Protein AF-0000000077473098 (afdb_homodimer)

Secondary structure (DSSP, 8-state):
-PPTT--HHHHIIIIIIHHHHHHHHHHHHHH-HHHHHHTS-TT----GGGHHHHHHHHHHHHHHHHIIIIIHHH---HHHHHHHHHHHHHHHHHHHHHHHHHHGGGGGSGGGGSHHHHHHHHHHHHHHHHHHHHHTTTT--/-PPTT--HHHHIIIIIIHHHHHHHHHHHHHH-HHHHHHTS-TT----GGGHHHHHHHHHHHHHHHHIIIIIHHH---HHHHHHHHHHHHHHHHHHHHHHHHHHGGGGGSGGGGSHHHHHHHHHHHHHHHHHHHHHTTTT--

Organism: Curvularia clavata (NCBI:txid95742)

Nearest PDB structures (foldseek):
  8a3k-assembly1_UNK  TM=5.792E-01  e=3.067E+00  synthetic construct
  8a3k-assembly1_UNK  TM=5.795E-01  e=2.931E+00  synthetic construct

Structure (mmCIF, N/CA/C/O backbone):
data_AF-0000000077473098-model_v1
#
loop_
_entity.id
_entity.type
_entity.pdbx_description
1 polymer 'DUF7704 domain-containing protein'
#
loop_
_atom_site.group_PDB
_atom_site.id
_atom_site.type_symbol
_atom_site.label_atom_id
_atom_site.label_alt_id
_atom_site.label_comp_id
_atom_site.label_asym_id
_atom_site.label_entity_id
_atom_site.label_seq_id
_atom_site.pdbx_PDB_ins_code
_atom_site.Cartn_x
_atom_site.Cartn_y
_atom_site.Cartn_z
_atom_site.occupancy
_atom_site.B_iso_or_equiv
_atom_site.auth_seq_id
_atom_site.auth_comp_id
_atom_site.auth_asym_id
_atom_site.auth_atom_id
_atom_site.pdbx_PDB_model_num
ATOM 1 N N . MET A 1 1 ? 4.84 20.75 -2.562 1 77.56 1 MET A N 1
ATOM 2 C CA . MET A 1 1 ? 6.258 21.094 -2.572 1 77.56 1 MET A CA 1
ATOM 3 C C . MET A 1 1 ? 6.965 20.516 -1.347 1 77.56 1 MET A C 1
ATOM 5 O O . MET A 1 1 ? 6.336 20.312 -0.307 1 77.56 1 MET A O 1
ATOM 9 N N . ALA A 1 2 ? 8.328 20.188 -1.648 1 81.44 2 ALA A N 1
ATOM 10 C CA . ALA A 1 2 ? 9.141 19.75 -0.517 1 81.44 2 ALA A CA 1
ATOM 11 C C . ALA A 1 2 ? 9.375 20.891 0.469 1 81.44 2 ALA A C 1
ATOM 13 O O . ALA A 1 2 ? 9.359 22.062 0.088 1 81.44 2 ALA A O 1
ATOM 14 N N . PRO A 1 3 ? 9.586 20.484 1.708 1 82.62 3 PRO A N 1
ATOM 15 C CA . PRO A 1 3 ? 9.922 21.531 2.676 1 82.62 3 PRO A CA 1
ATOM 16 C C . PRO A 1 3 ? 11.094 22.391 2.227 1 82.62 3 PRO A C 1
ATOM 18 O O . PRO A 1 3 ? 11.914 21.953 1.419 1 82.62 3 PRO A O 1
ATOM 21 N N . PRO A 1 4 ? 11.125 23.656 2.75 1 80.94 4 PRO A N 1
ATOM 22 C CA . PRO A 1 4 ? 12.203 24.562 2.34 1 80.94 4 PRO A CA 1
ATOM 23 C C . PRO A 1 4 ? 13.594 23.984 2.621 1 80.94 4 PRO A C 1
ATOM 25 O O . PRO A 1 4 ? 13.789 23.297 3.629 1 80.94 4 PRO A O 1
ATOM 28 N N . ASN A 1 5 ? 14.531 24.109 1.732 1 82.75 5 ASN A N 1
ATOM 29 C CA . ASN A 1 5 ? 15.938 23.75 1.846 1 82.75 5 ASN A CA 1
ATOM 30 C C . ASN A 1 5 ? 16.141 22.25 1.735 1 82.75 5 ASN A C 1
ATOM 32 O O . ASN A 1 5 ? 17.125 21.719 2.262 1 82.75 5 ASN A O 1
ATOM 36 N N . THR A 1 6 ? 15.164 21.609 1.119 1 87.06 6 THR A N 1
ATOM 37 C CA . THR A 1 6 ? 15.328 20.188 0.82 1 87.06 6 THR A CA 1
ATOM 38 C C . THR A 1 6 ? 16.203 19.984 -0.414 1 87.06 6 THR A C 1
ATOM 40 O O . THR A 1 6 ? 15.906 20.516 -1.485 1 87.06 6 THR A O 1
ATOM 43 N N . PRO A 1 7 ? 17.344 19.328 -0.184 1 93.12 7 PRO A N 1
ATOM 44 C CA . PRO A 1 7 ? 18.156 19.047 -1.363 1 93.12 7 PRO A CA 1
ATOM 45 C C . PRO A 1 7 ? 17.344 18.453 -2.514 1 93.12 7 PRO A C 1
ATOM 47 O O . PRO A 1 7 ? 16.422 17.672 -2.283 1 93.12 7 PRO A O 1
ATOM 50 N N . PHE A 1 8 ? 17.734 18.734 -3.697 1 95.19 8 PHE A N 1
ATOM 51 C CA . PHE A 1 8 ? 17.016 18.422 -4.922 1 95.19 8 PHE A CA 1
ATOM 52 C C . PHE A 1 8 ? 16.828 16.906 -5.07 1 95.19 8 PHE A C 1
ATOM 54 O O . PHE A 1 8 ? 15.797 16.453 -5.559 1 95.19 8 PHE A O 1
ATOM 61 N N . ILE A 1 9 ? 17.828 16.1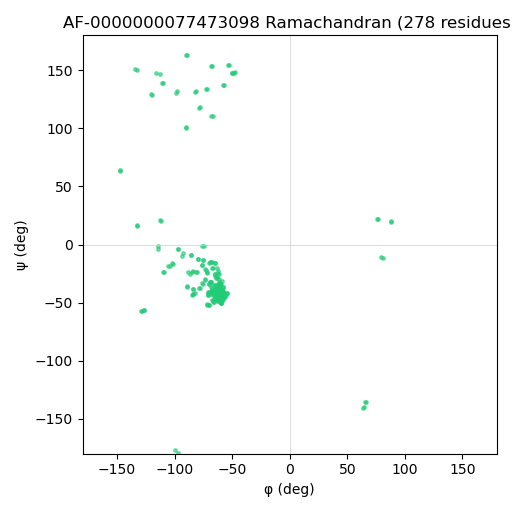25 -4.652 1 96.75 9 ILE A N 1
ATOM 62 C CA . ILE A 1 9 ? 17.797 14.68 -4.855 1 96.75 9 ILE A CA 1
ATOM 63 C C . ILE A 1 9 ? 16.594 14.078 -4.145 1 96.75 9 ILE A C 1
ATOM 65 O O . ILE A 1 9 ? 15.969 13.133 -4.648 1 96.75 9 ILE A O 1
ATOM 69 N N . TYR A 1 10 ? 16.188 14.609 -3.031 1 96.75 10 TYR A N 1
ATOM 70 C CA . TYR A 1 10 ? 15.047 14.086 -2.285 1 96.75 10 TYR A CA 1
ATOM 71 C C . TYR A 1 10 ? 13.734 14.383 -3.008 1 96.75 10 TYR A C 1
ATOM 73 O O . TYR A 1 10 ? 12.875 13.508 -3.143 1 96.75 10 TYR A O 1
ATOM 81 N N . SER A 1 11 ? 13.617 15.641 -3.518 1 95.81 11 SER A N 1
ATOM 82 C CA . SER A 1 11 ? 12.414 16 -4.258 1 95.81 11 SER A CA 1
ATOM 83 C C . SER A 1 11 ? 12.32 15.234 -5.574 1 95.81 11 SER A C 1
ATOM 85 O O . SER A 1 11 ? 11.25 14.766 -5.949 1 95.81 11 SER A O 1
ATOM 87 N N . LEU A 1 12 ? 13.43 15.117 -6.227 1 97.62 12 LEU A N 1
ATOM 88 C CA . LEU A 1 12 ? 13.438 14.383 -7.488 1 97.62 12 LEU A CA 1
ATOM 89 C C . LEU A 1 12 ? 12.961 12.945 -7.289 1 97.62 12 LEU A C 1
ATOM 91 O O . LEU A 1 12 ? 12.102 12.469 -8.023 1 97.62 12 LEU A O 1
ATOM 95 N N . TRP A 1 13 ? 13.508 12.305 -6.266 1 98.06 13 TRP A N 1
ATOM 96 C CA . TRP A 1 13 ? 13.164 10.906 -6.027 1 98.06 13 TRP A CA 1
ATOM 97 C C . TRP A 1 13 ? 11.727 10.766 -5.547 1 98.06 13 TRP A C 1
ATOM 99 O O . TRP A 1 13 ? 10.93 10.039 -6.145 1 98.06 13 TRP A O 1
ATOM 109 N N . HIS A 1 14 ? 11.383 11.508 -4.531 1 97.69 14 HIS A N 1
ATOM 110 C CA . HIS A 1 14 ? 10.125 11.281 -3.826 1 97.69 14 HIS A CA 1
ATOM 111 C C . HIS A 1 14 ? 8.945 11.805 -4.633 1 97.69 14 HIS A C 1
ATOM 113 O O . HIS A 1 14 ? 7.875 11.188 -4.645 1 97.69 14 HIS A O 1
ATOM 119 N N . LEU A 1 15 ? 9.156 12.891 -5.367 1 97.5 15 LEU A N 1
ATOM 120 C CA . LEU A 1 15 ? 7.992 13.555 -5.945 1 97.5 15 LEU A CA 1
ATOM 121 C C . LEU A 1 15 ? 7.844 13.203 -7.422 1 97.5 15 LEU A C 1
ATOM 123 O O . LEU A 1 15 ? 6.773 13.391 -8.008 1 97.5 15 LEU A O 1
ATOM 127 N N . TYR A 1 16 ? 8.898 12.664 -8.062 1 97.81 16 TYR A N 1
ATOM 128 C CA . TYR A 1 16 ? 8.82 12.477 -9.508 1 97.81 16 TYR A CA 1
ATOM 129 C C . TYR A 1 16 ? 9.188 11.047 -9.891 1 97.81 16 TYR A C 1
ATOM 131 O O . TYR A 1 16 ? 8.352 10.297 -10.391 1 97.81 16 TYR A O 1
ATOM 139 N N . LEU A 1 17 ? 10.359 10.586 -9.531 1 98.38 17 LEU A N 1
ATOM 140 C CA . LEU A 1 17 ? 10.852 9.305 -10.047 1 98.38 17 LEU A CA 1
ATOM 141 C C . LEU A 1 17 ? 10.078 8.141 -9.43 1 98.38 17 LEU A C 1
ATOM 143 O O . LEU A 1 17 ? 9.562 7.285 -10.156 1 98.38 17 LEU A O 1
ATOM 147 N N . GLU A 1 18 ? 9.992 8.141 -8.164 1 98.31 18 GLU A N 1
ATOM 148 C CA . GLU A 1 18 ? 9.391 6.973 -7.516 1 98.31 18 GLU A CA 1
ATOM 149 C C . GLU A 1 18 ? 7.902 6.871 -7.836 1 98.31 18 GLU A C 1
ATOM 151 O O . GLU A 1 18 ? 7.395 5.777 -8.094 1 98.31 18 GLU A O 1
ATOM 156 N N . PRO A 1 19 ? 7.141 7.988 -7.863 1 98.25 19 PRO A N 1
ATOM 157 C CA . PRO A 1 19 ? 5.746 7.844 -8.297 1 98.25 19 PRO A CA 1
ATOM 158 C C . PRO A 1 19 ? 5.625 7.301 -9.719 1 98.25 19 PRO A C 1
ATOM 160 O O . PRO A 1 19 ? 4.695 6.547 -10.016 1 98.25 19 PRO A O 1
ATOM 163 N N . PHE A 1 20 ? 6.508 7.648 -10.539 1 98.31 20 PHE A N 1
ATOM 164 C CA . PHE A 1 20 ? 6.508 7.125 -11.898 1 98.31 20 PHE A CA 1
ATOM 165 C C . PHE A 1 20 ? 6.754 5.621 -11.898 1 98.31 20 PHE A C 1
ATOM 167 O O . PHE A 1 20 ? 6.047 4.871 -12.578 1 98.31 20 PHE A O 1
ATOM 174 N N . PHE A 1 21 ? 7.746 5.133 -11.133 1 98.12 21 PHE A N 1
ATOM 175 C CA . PHE A 1 21 ? 8.047 3.707 -11.039 1 98.12 21 PHE A CA 1
ATOM 176 C C . PHE A 1 21 ? 6.879 2.945 -10.422 1 98.12 21 PHE A C 1
ATOM 178 O O . PHE A 1 21 ? 6.559 1.837 -10.859 1 98.12 21 PHE A O 1
ATOM 185 N N . ALA A 1 22 ? 6.254 3.535 -9.422 1 98.44 22 ALA A N 1
ATOM 186 C CA . ALA A 1 22 ? 5.113 2.891 -8.773 1 98.44 22 ALA A CA 1
ATOM 187 C C . ALA A 1 22 ? 3.951 2.719 -9.742 1 98.44 22 ALA A C 1
ATOM 189 O O . ALA A 1 22 ? 3.309 1.667 -9.773 1 98.44 22 ALA A O 1
ATOM 190 N N . LEU A 1 23 ? 3.682 3.727 -10.602 1 98.69 23 LEU A N 1
ATOM 191 C CA . LEU A 1 23 ? 2.604 3.652 -11.578 1 98.69 23 LEU A CA 1
ATOM 192 C C . LEU A 1 23 ? 2.9 2.594 -12.633 1 98.69 23 LEU A C 1
ATOM 194 O O . LEU A 1 23 ? 1.999 1.869 -13.062 1 98.69 23 LEU A O 1
ATOM 198 N N . ASN A 1 24 ? 4.109 2.541 -13.016 1 98.25 24 ASN A N 1
ATOM 199 C CA . ASN A 1 24 ? 4.5 1.5 -13.961 1 98.25 24 ASN A CA 1
ATOM 200 C C . ASN A 1 24 ? 4.316 0.106 -13.367 1 98.25 24 ASN A C 1
ATOM 202 O O . ASN A 1 24 ? 3.842 -0.806 -14.047 1 98.25 24 ASN A O 1
ATOM 206 N N . GLY A 1 25 ? 4.773 -0.05 -12.125 1 98.31 25 GLY A N 1
ATOM 207 C CA . GLY A 1 25 ? 4.547 -1.316 -11.445 1 98.31 25 GLY A CA 1
ATOM 208 C C . GLY A 1 25 ? 3.076 -1.686 -11.352 1 98.31 25 GLY A C 1
ATOM 209 O O . GLY A 1 25 ? 2.705 -2.836 -11.594 1 98.31 25 GLY A O 1
ATOM 210 N N . ALA A 1 26 ? 2.234 -0.683 -11.055 1 98.81 26 ALA A N 1
ATOM 211 C CA . ALA A 1 26 ? 0.794 -0.92 -10.977 1 98.81 26 ALA A CA 1
ATOM 212 C C . ALA A 1 26 ? 0.245 -1.385 -12.32 1 98.81 26 ALA A C 1
ATOM 214 O O . ALA A 1 26 ? -0.54 -2.334 -12.383 1 98.81 26 ALA A O 1
ATOM 215 N N . TYR A 1 27 ? 0.641 -0.762 -13.328 1 98.69 27 TYR A N 1
ATOM 216 C CA . TYR A 1 27 ? 0.205 -1.122 -14.672 1 98.69 27 TYR A CA 1
ATOM 217 C C . TYR A 1 27 ? 0.601 -2.555 -15.008 1 98.69 27 TYR A C 1
ATOM 219 O O . TYR A 1 27 ? -0.224 -3.338 -15.484 1 98.69 27 TYR A O 1
ATOM 227 N N . LYS A 1 28 ? 1.844 -2.949 -14.812 1 98.56 28 LYS A N 1
ATOM 228 C CA . LYS A 1 28 ? 2.328 -4.285 -15.141 1 98.56 28 LYS A CA 1
ATOM 229 C C . LYS A 1 28 ? 1.625 -5.348 -14.305 1 98.56 28 LYS A C 1
ATOM 231 O O . LYS A 1 28 ? 1.238 -6.398 -14.82 1 98.56 28 LYS A O 1
ATOM 236 N N . LEU A 1 29 ? 1.479 -5.047 -13.016 1 98.75 29 LEU A N 1
ATOM 237 C CA . LEU A 1 29 ? 0.805 -5.992 -12.133 1 98.75 29 LEU A CA 1
ATOM 238 C C . LEU A 1 29 ? -0.607 -6.285 -12.633 1 98.75 29 LEU A C 1
ATOM 240 O O . LEU A 1 29 ? -1.048 -7.438 -12.617 1 98.75 29 LEU A O 1
ATOM 244 N N . HIS A 1 30 ? -1.28 -5.258 -13.086 1 98.62 30 HIS A N 1
ATOM 245 C CA . HIS A 1 30 ? -2.672 -5.41 -13.5 1 98.62 30 HIS A CA 1
ATOM 246 C C . HIS A 1 30 ? -2.77 -5.953 -14.922 1 98.62 30 HIS A C 1
ATOM 248 O O . HIS A 1 30 ? -3.535 -6.883 -15.18 1 98.62 30 HIS A O 1
ATOM 254 N N . SER A 1 31 ? -1.959 -5.508 -15.906 1 98.56 31 SER A N 1
ATOM 255 C CA . SER A 1 31 ? -2.229 -5.734 -17.312 1 98.56 31 SER A CA 1
ATOM 256 C C . SER A 1 31 ? -1.235 -6.723 -17.922 1 98.56 31 SER A C 1
ATOM 258 O O . SER A 1 31 ? -1.513 -7.348 -18.938 1 98.56 31 SER A O 1
ATOM 260 N N . ASP A 1 32 ? -0.081 -6.828 -17.312 1 98.5 32 ASP A N 1
ATOM 261 C CA . ASP A 1 32 ? 0.977 -7.684 -17.844 1 98.5 32 ASP A CA 1
ATOM 262 C C . ASP A 1 32 ? 1.813 -8.289 -16.719 1 98.5 32 ASP A C 1
ATOM 264 O O . ASP A 1 32 ? 3.027 -8.086 -16.656 1 98.5 32 ASP A O 1
ATOM 268 N N . PRO A 1 33 ? 1.169 -9.125 -15.891 1 98.38 33 PRO A N 1
ATOM 269 C CA . PRO A 1 33 ? 1.895 -9.648 -14.727 1 98.38 33 PRO A CA 1
ATOM 270 C C . PRO A 1 33 ? 3.068 -10.547 -15.117 1 98.38 33 PRO A C 1
ATOM 272 O O . PRO A 1 33 ? 4.035 -10.664 -14.367 1 98.38 33 PRO A O 1
ATOM 275 N N . LYS A 1 34 ? 3.062 -11.188 -16.297 1 98.06 34 LYS A N 1
ATOM 276 C CA . LYS A 1 34 ? 4.215 -11.961 -16.75 1 98.06 34 LYS A CA 1
ATOM 277 C C . LYS A 1 34 ? 5.449 -11.078 -16.891 1 98.06 34 LYS A C 1
ATOM 279 O O . LYS A 1 34 ? 6.551 -11.469 -16.516 1 98.06 34 LYS A O 1
ATOM 284 N N . ASP A 1 35 ? 5.207 -9.961 -17.438 1 98.06 35 ASP A N 1
ATOM 285 C CA . ASP A 1 35 ? 6.324 -9.023 -17.531 1 98.06 35 ASP A CA 1
ATOM 286 C C . ASP A 1 35 ? 6.785 -8.57 -16.156 1 98.06 35 ASP A C 1
ATOM 288 O O . ASP A 1 35 ? 7.984 -8.453 -15.898 1 98.06 35 ASP A O 1
ATOM 292 N N . TYR A 1 36 ? 5.914 -8.297 -15.227 1 98.25 36 TYR A N 1
ATOM 293 C CA . TYR A 1 36 ? 6.293 -7.934 -13.867 1 98.25 36 TYR A CA 1
ATOM 294 C C . TYR A 1 36 ? 7.176 -9.008 -13.234 1 98.25 36 TYR A C 1
ATOM 296 O O . TYR A 1 36 ? 8.227 -8.695 -12.672 1 98.25 36 TYR A O 1
ATOM 304 N N . PHE A 1 37 ? 6.773 -10.234 -13.469 1 97.88 37 PHE A N 1
ATOM 305 C CA . PHE A 1 37 ? 7.5 -11.344 -12.859 1 97.88 37 PHE A CA 1
ATOM 306 C C . PHE A 1 37 ? 8.844 -11.555 -13.539 1 97.88 37 PHE A C 1
ATOM 308 O O . PHE A 1 37 ? 9.758 -12.156 -12.961 1 97.88 37 PHE A O 1
ATOM 315 N N . SER A 1 38 ? 8.977 -11.062 -14.766 1 97 38 SER A N 1
ATOM 316 C CA . SER A 1 38 ? 10.266 -11.188 -15.438 1 97 38 SER A CA 1
ATOM 317 C C . SER A 1 38 ? 11.328 -10.328 -14.758 1 97 38 SER A C 1
ATOM 319 O O . SER A 1 38 ? 12.523 -10.531 -14.969 1 97 38 SER A O 1
ATOM 321 N N . PHE A 1 39 ? 10.906 -9.383 -13.898 1 95.69 39 PHE A N 1
ATOM 322 C CA . PHE A 1 39 ? 11.828 -8.547 -13.133 1 95.69 39 PHE A CA 1
ATOM 323 C C . PHE A 1 39 ? 12.031 -9.117 -11.734 1 95.69 39 PHE A C 1
ATOM 325 O O . PHE A 1 39 ? 12.836 -8.594 -10.953 1 95.69 39 PHE A O 1
ATOM 332 N N . MET A 1 40 ? 11.344 -10.164 -11.398 1 94.56 40 MET A N 1
ATOM 333 C CA . MET A 1 40 ? 11.508 -10.844 -10.125 1 94.56 40 MET A CA 1
ATOM 334 C C . MET A 1 40 ? 12.578 -11.93 -10.219 1 94.56 40 MET A C 1
ATOM 336 O O . MET A 1 40 ? 13.008 -12.281 -11.32 1 94.56 40 MET A O 1
ATOM 340 N N . PRO A 1 41 ? 13.023 -12.336 -9.062 1 92.75 41 PRO A N 1
ATOM 341 C CA . PRO A 1 41 ? 13.93 -13.477 -9.125 1 92.75 41 PRO A CA 1
ATOM 342 C C . PRO A 1 41 ? 13.375 -14.625 -9.969 1 92.75 41 PRO A C 1
ATOM 344 O O . PRO A 1 41 ? 12.172 -14.875 -9.961 1 92.75 41 PRO A O 1
ATOM 347 N N . SER A 1 42 ? 14.266 -15.328 -10.602 1 89.69 42 SER A N 1
ATOM 348 C CA . SER A 1 42 ? 13.891 -16.344 -11.578 1 89.69 42 SER A CA 1
ATOM 349 C C . SER A 1 42 ? 13.125 -17.484 -10.914 1 89.69 42 SER A C 1
ATOM 351 O O . SER A 1 42 ? 12.461 -18.266 -11.594 1 89.69 42 SER A O 1
ATOM 353 N N . THR A 1 43 ? 13.203 -17.562 -9.625 1 92.12 43 THR A N 1
ATOM 354 C CA . THR A 1 43 ? 12.492 -18.609 -8.906 1 92.12 43 THR A CA 1
ATOM 355 C C . THR A 1 43 ? 11.016 -18.25 -8.734 1 92.12 43 THR A C 1
ATOM 357 O O . THR A 1 43 ? 10.211 -19.094 -8.336 1 92.12 43 THR A O 1
ATOM 360 N N . ALA A 1 44 ? 10.656 -17.062 -8.984 1 96.25 44 ALA A N 1
ATOM 361 C CA . ALA A 1 44 ? 9.266 -16.609 -8.906 1 96.25 44 ALA A CA 1
ATOM 362 C C . ALA A 1 44 ? 8.617 -16.594 -10.281 1 96.25 44 ALA A C 1
ATOM 364 O O . ALA A 1 44 ? 9.188 -16.062 -11.242 1 96.25 44 ALA A O 1
ATOM 365 N N . THR A 1 45 ? 7.414 -17.172 -10.352 1 97.38 45 THR A N 1
ATOM 366 C CA . THR A 1 45 ? 6.676 -17.156 -11.609 1 97.38 45 THR A CA 1
ATOM 367 C C . THR A 1 45 ? 5.219 -16.766 -11.383 1 97.38 45 THR A C 1
ATOM 369 O O . THR A 1 45 ? 4.664 -17.016 -10.312 1 97.38 45 THR A O 1
ATOM 372 N N . TYR A 1 46 ? 4.695 -16.172 -12.406 1 98.31 46 TYR A N 1
ATOM 373 C CA . TYR A 1 46 ? 3.303 -15.742 -12.359 1 98.31 46 TYR A CA 1
ATOM 374 C C . TYR A 1 46 ? 2.363 -16.938 -12.453 1 98.31 46 TYR A C 1
ATOM 376 O O . TYR A 1 46 ? 2.582 -17.844 -13.258 1 98.31 46 TYR A O 1
ATOM 384 N N . SER A 1 47 ? 1.399 -16.953 -11.625 1 98.25 47 SER A N 1
ATOM 385 C CA . SER A 1 47 ? 0.284 -17.891 -11.711 1 98.25 47 SER A CA 1
ATOM 386 C C . SER A 1 47 ? -1.045 -17.156 -11.859 1 98.25 47 SER A C 1
ATOM 388 O O . SER A 1 47 ? -1.388 -16.312 -11.039 1 98.25 47 SER A O 1
ATOM 390 N N . ALA A 1 48 ? -1.853 -17.516 -12.828 1 97.06 48 ALA A N 1
ATOM 391 C CA . ALA A 1 48 ? -3.137 -16.875 -13.094 1 97.06 48 ALA A CA 1
ATOM 392 C C . ALA A 1 48 ? -4.105 -17.094 -11.938 1 97.06 48 ALA A C 1
ATOM 394 O O . ALA A 1 48 ? -4.957 -16.234 -11.664 1 97.06 48 ALA A O 1
ATOM 395 N N . SER A 1 49 ? -3.939 -18.141 -11.242 1 96.81 49 SER A N 1
ATOM 396 C CA . SER A 1 49 ? -4.848 -18.469 -10.148 1 96.81 49 SER A CA 1
ATOM 397 C C . SER A 1 49 ? -4.68 -17.5 -8.977 1 96.81 49 SER A C 1
ATOM 399 O O . SER A 1 49 ? -5.535 -17.422 -8.094 1 96.81 49 SER A O 1
ATOM 401 N N . SER A 1 50 ? -3.557 -16.75 -8.984 1 97.38 50 SER A N 1
ATOM 402 C CA . SER A 1 50 ? -3.303 -15.789 -7.918 1 97.38 50 SER A CA 1
ATOM 403 C C . SER A 1 50 ? -3.367 -14.352 -8.438 1 97.38 50 SER A C 1
ATOM 405 O O . SER A 1 50 ? -2.844 -13.438 -7.805 1 97.38 50 SER A O 1
ATOM 407 N N . HIS A 1 51 ? -3.998 -14.109 -9.531 1 98 51 HIS A N 1
ATOM 408 C CA . HIS A 1 51 ? -3.973 -12.805 -10.18 1 98 51 HIS A CA 1
ATOM 409 C C . HIS A 1 51 ? -4.598 -11.734 -9.289 1 98 51 HIS A C 1
ATOM 411 O O . HIS A 1 51 ? -4.227 -10.555 -9.367 1 98 51 HIS A O 1
ATOM 417 N N . ILE A 1 52 ? -5.492 -12.102 -8.477 1 98.06 52 ILE A N 1
ATOM 418 C CA . ILE A 1 52 ? -6.18 -11.125 -7.641 1 98.06 52 ILE A CA 1
ATOM 419 C C . ILE A 1 52 ? -5.172 -10.422 -6.73 1 98.06 52 ILE A C 1
ATOM 421 O O . ILE A 1 52 ? -5.309 -9.234 -6.438 1 98.06 52 ILE A O 1
ATOM 425 N N . ILE A 1 53 ? -4.102 -11.094 -6.281 1 98.62 53 ILE A N 1
ATOM 426 C CA . ILE A 1 53 ? -3.092 -10.477 -5.43 1 98.62 53 ILE A CA 1
ATOM 427 C C . ILE A 1 53 ? -2.301 -9.445 -6.23 1 98.62 53 ILE A C 1
ATOM 429 O O . ILE A 1 53 ? -1.895 -8.406 -5.695 1 98.62 53 ILE A O 1
ATOM 433 N N . CYS A 1 54 ? -2.154 -9.727 -7.508 1 98.81 54 CYS A N 1
ATOM 434 C CA . CYS A 1 54 ? -1.515 -8.734 -8.367 1 98.81 54 CYS A CA 1
ATOM 435 C C . CYS A 1 54 ? -2.346 -7.461 -8.438 1 98.81 54 CYS A C 1
ATOM 437 O O . CYS A 1 54 ? -1.808 -6.355 -8.352 1 98.81 54 CYS A O 1
ATOM 439 N N . ASP A 1 55 ? -3.596 -7.625 -8.547 1 98.75 55 ASP A N 1
ATOM 440 C CA . ASP A 1 55 ? -4.477 -6.461 -8.617 1 98.75 55 ASP A CA 1
ATOM 441 C C . ASP A 1 55 ? -4.484 -5.703 -7.289 1 98.75 55 ASP A C 1
ATOM 443 O O . ASP A 1 55 ? -4.531 -4.473 -7.27 1 98.75 55 ASP A O 1
ATOM 447 N N . GLN A 1 56 ? -4.48 -6.426 -6.223 1 98.75 56 GLN A N 1
ATOM 448 C CA . GLN A 1 56 ? -4.453 -5.789 -4.91 1 98.75 56 GLN A CA 1
ATOM 449 C C . GLN A 1 56 ? -3.148 -5.027 -4.695 1 98.75 56 GLN A C 1
ATOM 451 O O . GLN A 1 56 ? -3.15 -3.916 -4.164 1 98.75 56 GLN A O 1
ATOM 456 N N . LEU A 1 57 ? -2.076 -5.629 -5.125 1 98.88 57 LEU A N 1
ATOM 457 C CA . LEU A 1 57 ? -0.792 -4.941 -5.023 1 98.88 57 LEU A CA 1
ATOM 458 C C . LEU A 1 57 ? -0.746 -3.734 -5.957 1 98.88 57 LEU A C 1
ATOM 460 O O . LEU A 1 57 ? -0.206 -2.686 -5.602 1 98.88 57 LEU A O 1
ATOM 464 N N . ALA A 1 58 ? -1.293 -3.885 -7.18 1 98.88 58 ALA A N 1
ATOM 465 C CA . ALA A 1 58 ? -1.396 -2.748 -8.094 1 98.88 58 ALA A CA 1
ATOM 466 C C . ALA A 1 58 ? -2.119 -1.578 -7.43 1 98.88 58 ALA A C 1
ATOM 468 O O . ALA A 1 58 ? -1.71 -0.424 -7.574 1 98.88 58 ALA A O 1
ATOM 469 N N . SER A 1 59 ? -3.145 -1.846 -6.723 1 98.88 59 SER A N 1
ATOM 470 C CA . SER A 1 59 ? -3.896 -0.819 -6.004 1 98.88 59 SER A CA 1
ATOM 471 C C . SER A 1 59 ? -3.031 -0.137 -4.949 1 98.88 59 SER A C 1
ATOM 473 O O . SER A 1 59 ? -3.084 1.085 -4.793 1 98.88 59 SER A O 1
ATOM 475 N N . ALA A 1 60 ? -2.273 -0.901 -4.246 1 98.81 60 ALA A N 1
ATOM 476 C CA . ALA A 1 60 ? -1.356 -0.343 -3.256 1 98.81 60 ALA A CA 1
ATOM 477 C C . ALA A 1 60 ? -0.322 0.565 -3.916 1 98.81 60 ALA A C 1
ATOM 479 O O . ALA A 1 60 ? 0.031 1.612 -3.369 1 98.81 60 ALA A O 1
ATOM 480 N N . TYR A 1 61 ? 0.132 0.181 -5.105 1 98.88 61 TYR A N 1
ATOM 481 C CA . TYR A 1 61 ? 1.114 0.992 -5.812 1 98.88 61 TYR A CA 1
ATOM 482 C C . TYR A 1 61 ? 0.504 2.312 -6.27 1 98.88 61 TYR A C 1
ATOM 484 O O . TYR A 1 61 ? 1.189 3.336 -6.312 1 98.88 61 TYR A O 1
ATOM 492 N N . LEU A 1 62 ? -0.721 2.299 -6.582 1 98.69 62 LEU A N 1
ATOM 493 C CA . LEU A 1 62 ? -1.401 3.551 -6.891 1 98.69 62 LEU A CA 1
ATOM 494 C C . LEU A 1 62 ? -1.442 4.465 -5.668 1 98.69 62 LEU A C 1
ATOM 496 O O . LEU A 1 62 ? -1.24 5.676 -5.789 1 98.69 62 LEU A O 1
ATOM 500 N N . PHE A 1 63 ? -1.689 3.859 -4.508 1 98.75 63 PHE A N 1
ATOM 501 C CA . PHE A 1 63 ? -1.661 4.629 -3.268 1 98.75 63 PHE A CA 1
ATOM 502 C 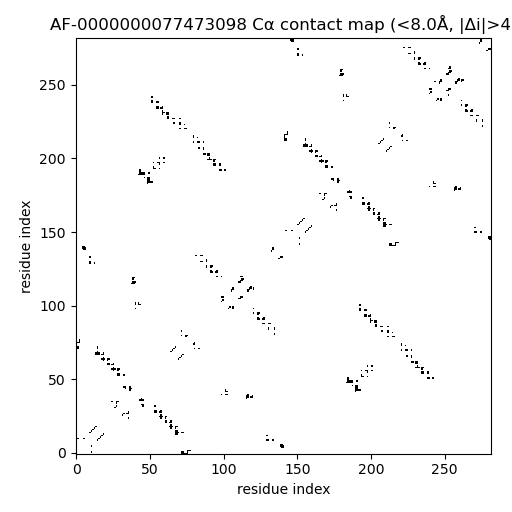C . PHE A 1 63 ? -0.269 5.195 -3.014 1 98.75 63 PHE A C 1
ATOM 504 O O . PHE A 1 63 ? -0.13 6.336 -2.572 1 98.75 63 PHE A O 1
ATOM 511 N N . PHE A 1 64 ? 0.778 4.43 -3.322 1 98.75 64 PHE A N 1
ATOM 512 C CA . PHE A 1 64 ? 2.146 4.914 -3.186 1 98.75 64 PHE A CA 1
ATOM 513 C C . PHE A 1 64 ? 2.387 6.121 -4.09 1 98.75 64 PHE A C 1
ATOM 515 O O . PHE A 1 64 ? 2.943 7.129 -3.65 1 98.75 64 PHE A O 1
ATOM 522 N N . ALA A 1 65 ? 1.982 5.949 -5.309 1 98.75 65 ALA A N 1
ATOM 523 C CA . ALA A 1 65 ? 2.16 7.035 -6.266 1 98.75 65 ALA A CA 1
ATOM 524 C C . ALA A 1 65 ? 1.423 8.289 -5.816 1 98.75 65 ALA A C 1
ATOM 526 O O . ALA A 1 65 ? 1.949 9.406 -5.926 1 98.75 65 ALA A O 1
ATOM 527 N N . PHE A 1 66 ? 0.258 8.148 -5.324 1 98.81 66 PHE A N 1
ATOM 528 C CA . PHE A 1 66 ? -0.526 9.266 -4.828 1 98.81 66 PHE A CA 1
ATOM 529 C C . PHE A 1 66 ? 0.166 9.93 -3.643 1 98.81 66 PHE A C 1
ATOM 531 O O . PHE A 1 66 ? 0.26 11.156 -3.578 1 98.81 66 PHE A O 1
ATOM 538 N N . THR A 1 67 ? 0.627 9.086 -2.691 1 98.62 67 THR A N 1
ATOM 539 C CA . THR A 1 67 ? 1.291 9.578 -1.489 1 98.62 67 THR A CA 1
ATOM 540 C C . THR A 1 67 ? 2.51 10.422 -1.852 1 98.62 67 THR A C 1
ATOM 542 O O . THR A 1 67 ? 2.691 11.523 -1.322 1 98.62 67 THR A O 1
ATOM 545 N N . GLU A 1 68 ? 3.197 9.93 -2.812 1 98.38 68 GLU A N 1
ATOM 546 C CA . GLU A 1 68 ? 4.438 10.602 -3.18 1 98.38 68 GLU A CA 1
ATOM 547 C C . GLU A 1 68 ? 4.176 11.75 -4.152 1 98.38 68 GLU A C 1
ATOM 549 O O . GLU A 1 68 ? 4.66 12.867 -3.947 1 98.38 68 GLU A O 1
ATOM 554 N N . GLY A 1 69 ? 3.373 11.547 -5.086 1 97.69 69 GLY A N 1
ATOM 555 C CA . GLY A 1 69 ? 3.145 12.523 -6.141 1 97.69 69 GLY A CA 1
ATOM 556 C C . GLY A 1 69 ? 2.195 13.633 -5.73 1 97.69 69 GLY A C 1
ATOM 557 O O . GLY A 1 69 ? 2.229 14.727 -6.301 1 97.69 69 GLY A O 1
ATOM 558 N N . VAL A 1 70 ? 1.348 13.367 -4.742 1 98.19 70 VAL A N 1
ATOM 559 C CA . VAL A 1 70 ? 0.313 14.344 -4.414 1 98.19 70 VAL A CA 1
ATOM 560 C C . VAL A 1 70 ? 0.378 14.688 -2.928 1 98.19 70 VAL A C 1
ATOM 562 O O . VAL A 1 70 ? 0.616 15.836 -2.559 1 98.19 70 VAL A O 1
ATOM 565 N N . LEU A 1 71 ? 0.295 13.766 -2.039 1 98.12 71 LEU A N 1
ATOM 566 C CA . LEU A 1 71 ? 0.198 14.023 -0.606 1 98.12 71 LEU A CA 1
ATOM 567 C C . LEU A 1 71 ? 1.418 14.797 -0.11 1 98.12 71 LEU A C 1
ATOM 569 O O . LEU A 1 71 ? 1.282 15.781 0.622 1 98.12 71 LEU A O 1
ATOM 573 N N . LEU A 1 72 ? 2.576 14.414 -0.563 1 97.38 72 LEU A N 1
ATOM 574 C CA . LEU A 1 72 ? 3.795 15.086 -0.12 1 97.38 72 LEU A CA 1
ATOM 575 C C . LEU A 1 72 ? 3.836 16.516 -0.617 1 97.38 72 LEU A C 1
ATOM 577 O O . LEU A 1 72 ? 4.523 17.359 -0.035 1 97.38 72 LEU A O 1
ATOM 581 N N . ARG A 1 73 ? 3.076 16.844 -1.647 1 95.31 73 ARG A N 1
ATOM 582 C CA . ARG A 1 73 ? 3.045 18.203 -2.17 1 95.31 73 ARG A CA 1
ATOM 583 C C . ARG A 1 73 ? 2.064 19.062 -1.386 1 95.31 73 ARG A C 1
ATOM 585 O O . ARG A 1 73 ? 2.166 20.297 -1.398 1 95.31 73 ARG A O 1
ATOM 592 N N . VAL A 1 74 ? 1.137 18.375 -0.775 1 93.56 74 VAL A N 1
ATOM 593 C CA . VAL A 1 74 ? 0.103 19.125 -0.069 1 93.56 74 VAL A CA 1
ATOM 594 C C . VAL A 1 74 ? 0.555 19.406 1.363 1 93.56 74 VAL A C 1
ATOM 596 O O . VAL A 1 74 ? 0.055 20.328 2.01 1 93.56 74 VAL A O 1
ATOM 599 N N . VAL A 1 75 ? 1.446 18.609 1.845 1 91.88 75 VAL A N 1
ATOM 600 C CA . VAL A 1 75 ? 1.978 18.734 3.197 1 91.88 75 VAL A CA 1
ATOM 601 C C . VAL A 1 75 ? 3.084 19.781 3.223 1 91.88 75 VAL A C 1
ATOM 603 O O . VAL A 1 75 ? 4 19.75 2.398 1 91.88 75 VAL A O 1
ATOM 606 N N . ASN A 1 76 ? 3.045 20.734 4.191 1 85.19 76 ASN A N 1
ATOM 607 C CA . ASN A 1 76 ? 3.971 21.859 4.188 1 85.19 76 ASN A CA 1
ATOM 608 C C . ASN A 1 76 ? 4.91 21.812 5.387 1 85.19 76 ASN A C 1
ATOM 610 O O . ASN A 1 76 ? 5.762 22.688 5.543 1 85.19 76 ASN A O 1
ATOM 614 N N . ASP A 1 77 ? 4.742 20.844 6.301 1 89.69 77 ASP A N 1
ATOM 615 C CA . ASP A 1 77 ? 5.609 20.812 7.477 1 89.69 77 ASP A CA 1
ATOM 616 C C . ASP A 1 77 ? 6.527 19.594 7.457 1 89.69 77 ASP A C 1
ATOM 618 O O . ASP A 1 77 ? 6.109 18.5 7.066 1 89.69 77 ASP A O 1
ATOM 622 N N . LYS A 1 78 ? 7.742 19.797 8.016 1 91.38 78 LYS A N 1
ATOM 623 C CA . LYS A 1 78 ? 8.797 18.781 7.98 1 91.38 78 LYS A CA 1
ATOM 624 C C . LYS A 1 78 ? 8.438 17.578 8.836 1 91.38 78 LYS A C 1
ATOM 626 O O . LYS A 1 78 ? 8.789 16.438 8.508 1 91.38 78 LYS A O 1
ATOM 631 N N . ARG A 1 79 ? 7.812 17.812 9.906 1 93.44 79 ARG A N 1
ATOM 632 C CA . ARG A 1 79 ? 7.457 16.719 10.812 1 93.44 79 ARG A CA 1
ATOM 633 C C . ARG A 1 79 ? 6.559 15.703 10.117 1 93.44 79 ARG A C 1
ATOM 635 O O . ARG A 1 79 ? 6.82 14.5 10.164 1 93.44 79 ARG A O 1
ATOM 642 N N . THR A 1 80 ? 5.492 16.188 9.469 1 95.06 80 THR A N 1
ATOM 643 C CA . THR A 1 80 ? 4.57 15.297 8.766 1 95.06 80 THR A CA 1
ATOM 644 C C . THR A 1 80 ? 5.27 14.609 7.598 1 95.06 80 THR A C 1
ATOM 646 O O . THR A 1 80 ? 5.074 13.406 7.375 1 95.06 80 THR A O 1
ATOM 649 N N . TRP A 1 81 ? 6.129 15.305 6.883 1 95.75 81 TRP A N 1
ATOM 650 C CA . TRP A 1 81 ? 6.914 14.711 5.812 1 95.75 81 TRP A CA 1
ATOM 651 C C . TRP A 1 81 ? 7.738 13.531 6.332 1 95.75 81 TRP A C 1
ATOM 653 O O . TRP A 1 81 ? 7.746 12.461 5.73 1 95.75 81 TRP A O 1
ATOM 663 N N . ARG A 1 82 ? 8.375 13.719 7.461 1 96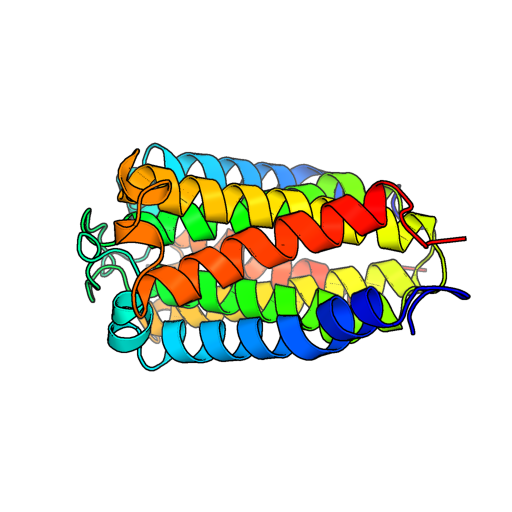.69 82 ARG A N 1
ATOM 664 C CA . ARG A 1 82 ? 9.242 12.688 8.031 1 96.69 82 ARG A CA 1
ATOM 665 C C . ARG A 1 82 ? 8.445 11.445 8.406 1 96.69 82 ARG A C 1
ATOM 667 O O . ARG A 1 82 ? 8.898 10.32 8.188 1 96.69 82 ARG A O 1
ATOM 674 N N . TRP A 1 83 ? 7.305 11.664 8.898 1 97.81 83 TRP A N 1
ATOM 675 C CA . TRP A 1 83 ? 6.48 10.523 9.281 1 97.81 83 TRP A CA 1
ATOM 676 C C . TRP A 1 83 ? 5.969 9.789 8.047 1 97.81 83 TRP A C 1
ATOM 678 O O . TRP A 1 83 ? 5.879 8.555 8.047 1 97.81 83 TRP A O 1
ATOM 688 N N . ILE A 1 84 ? 5.543 10.523 6.969 1 98.31 84 ILE A N 1
ATOM 689 C CA . ILE A 1 84 ? 5.133 9.883 5.727 1 98.31 84 ILE A CA 1
ATOM 690 C C . ILE A 1 84 ? 6.285 9.055 5.164 1 98.31 84 ILE A C 1
ATOM 692 O O . ILE A 1 84 ? 6.105 7.883 4.812 1 98.31 84 ILE A O 1
ATOM 696 N N . LEU A 1 85 ? 7.473 9.672 5.207 1 98.31 85 LEU A N 1
ATOM 697 C CA . LEU A 1 85 ? 8.641 8.992 4.656 1 98.31 85 LEU A CA 1
ATOM 698 C C . LEU A 1 85 ? 9.039 7.805 5.527 1 98.31 85 LEU A C 1
ATOM 700 O O . LEU A 1 85 ? 9.516 6.789 5.016 1 98.31 85 LEU A O 1
ATOM 704 N N . PHE A 1 86 ? 8.859 7.902 6.773 1 98.75 86 PHE A N 1
ATOM 705 C CA . PHE A 1 86 ? 9.156 6.777 7.652 1 98.75 86 PHE A CA 1
ATOM 706 C C . PHE A 1 86 ? 8.219 5.605 7.367 1 98.75 86 PHE A C 1
ATOM 708 O O . PHE A 1 86 ? 8.656 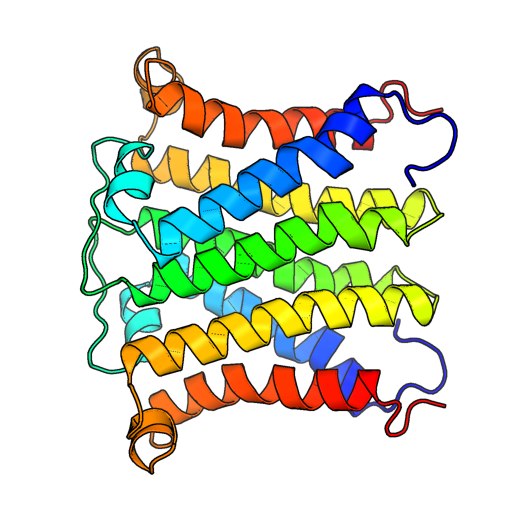4.453 7.328 1 98.75 86 PHE A O 1
ATOM 715 N N . GLY A 1 87 ? 6.941 5.895 7.211 1 98.69 87 GLY A N 1
ATOM 716 C CA . GLY A 1 87 ? 6.016 4.84 6.82 1 98.69 87 GLY A CA 1
ATOM 717 C C . GLY A 1 87 ? 6.395 4.168 5.516 1 98.69 87 GLY A C 1
ATOM 718 O O . GLY A 1 87 ? 6.352 2.939 5.406 1 98.69 87 GLY A O 1
ATOM 719 N N . LEU A 1 88 ? 6.754 4.941 4.535 1 98.81 88 LEU A N 1
ATOM 720 C CA . LEU A 1 88 ? 7.191 4.41 3.25 1 98.81 88 LEU A CA 1
ATOM 721 C C . LEU A 1 88 ? 8.461 3.574 3.41 1 98.81 88 LEU A C 1
ATOM 723 O O . LEU A 1 88 ? 8.625 2.559 2.732 1 98.81 88 LEU A O 1
ATOM 727 N N . LEU A 1 89 ? 9.367 4.008 4.312 1 98.81 89 LEU A N 1
ATOM 728 C CA . LEU A 1 89 ? 10.602 3.266 4.57 1 98.81 89 LEU A CA 1
ATOM 729 C C . LEU A 1 89 ? 10.289 1.874 5.109 1 98.81 89 LEU A C 1
ATOM 731 O O . LEU A 1 89 ? 10.93 0.896 4.719 1 98.81 89 LEU A O 1
ATOM 735 N N . LEU A 1 90 ? 9.32 1.791 5.965 1 98.69 90 LEU A N 1
ATOM 736 C CA . LEU A 1 90 ? 8.914 0.486 6.473 1 98.69 90 LEU A CA 1
ATOM 737 C C . LEU A 1 90 ? 8.469 -0.427 5.336 1 98.69 90 LEU A C 1
ATOM 739 O O . LEU A 1 90 ? 8.828 -1.606 5.305 1 98.69 90 LEU A O 1
ATOM 743 N N . CYS A 1 91 ? 7.719 0.132 4.445 1 98.75 91 CYS A N 1
ATOM 744 C CA . CYS A 1 91 ? 7.262 -0.633 3.291 1 98.75 91 CYS A CA 1
ATOM 745 C C . CYS A 1 91 ? 8.438 -1.039 2.408 1 98.75 91 CYS A C 1
ATOM 747 O O . CYS A 1 91 ? 8.492 -2.17 1.921 1 98.75 91 CYS A O 1
ATOM 749 N N . ASP A 1 92 ? 9.398 -0.105 2.221 1 98.69 92 ASP A N 1
ATOM 750 C CA . ASP A 1 92 ? 10.594 -0.406 1.435 1 98.69 92 ASP A CA 1
ATOM 751 C C . ASP A 1 92 ? 11.367 -1.582 2.033 1 98.69 92 ASP A C 1
ATOM 753 O O . ASP A 1 92 ? 11.805 -2.479 1.309 1 98.69 92 ASP A O 1
ATOM 757 N N . LEU A 1 93 ? 11.531 -1.565 3.289 1 98.75 93 LEU A N 1
ATOM 758 C CA . LEU A 1 93 ? 12.227 -2.648 3.971 1 98.75 93 LEU A CA 1
ATOM 759 C C . LEU A 1 93 ? 11.484 -3.969 3.799 1 98.75 93 LEU A C 1
ATOM 761 O O . LEU A 1 93 ? 12.109 -5.027 3.67 1 98.75 93 LEU A O 1
ATOM 765 N N . GLY A 1 94 ? 10.188 -3.885 3.82 1 98.62 94 GLY A N 1
ATOM 766 C CA . GLY A 1 94 ? 9.391 -5.066 3.545 1 98.62 94 GLY A CA 1
ATOM 767 C C . GLY A 1 94 ? 9.609 -5.625 2.15 1 98.62 94 GLY A C 1
ATOM 768 O O . GLY A 1 94 ? 9.641 -6.844 1.962 1 98.62 94 GLY A O 1
ATOM 769 N N . HIS A 1 95 ? 9.695 -4.773 1.154 1 98.5 95 HIS A N 1
ATOM 770 C CA . HIS A 1 95 ? 9.961 -5.227 -0.207 1 98.5 95 HIS A CA 1
ATOM 771 C C . HIS A 1 95 ? 11.344 -5.848 -0.322 1 98.5 95 HIS A C 1
ATOM 773 O O . HIS A 1 95 ? 11.531 -6.836 -1.034 1 98.5 95 HIS A O 1
ATOM 779 N N . CYS A 1 96 ? 12.352 -5.277 0.357 1 98 96 CYS A N 1
ATOM 780 C CA . CYS A 1 96 ? 13.672 -5.895 0.418 1 98 96 CYS A CA 1
ATOM 781 C C . CYS A 1 96 ? 13.602 -7.266 1.073 1 98 96 CYS A C 1
ATOM 783 O O . CYS A 1 96 ? 14.219 -8.219 0.593 1 98 96 CYS A O 1
ATOM 785 N N . TYR A 1 97 ? 12.891 -7.348 2.096 1 98.06 97 TYR A N 1
ATOM 786 C CA . TYR A 1 97 ? 12.703 -8.617 2.791 1 98.06 97 TYR A CA 1
ATOM 787 C C . TYR A 1 97 ? 12.047 -9.648 1.876 1 98.06 97 TYR A C 1
ATOM 789 O O . TYR A 1 97 ? 12.438 -10.82 1.871 1 98.06 97 TYR A O 1
ATOM 797 N N . ALA A 1 98 ? 11.062 -9.25 1.125 1 98 98 ALA A N 1
ATOM 798 C CA . ALA A 1 98 ? 10.406 -10.148 0.173 1 98 98 ALA A CA 1
ATOM 799 C C . ALA A 1 98 ? 11.406 -10.711 -0.828 1 98 98 ALA A C 1
ATOM 801 O O . ALA A 1 98 ? 11.391 -11.906 -1.125 1 98 98 ALA A O 1
ATOM 802 N N . ALA A 1 99 ? 12.266 -9.844 -1.303 1 96.81 99 ALA A N 1
ATOM 803 C CA . ALA A 1 99 ? 13.297 -10.289 -2.234 1 96.81 99 ALA A CA 1
ATOM 804 C C . ALA A 1 99 ? 14.25 -11.273 -1.567 1 96.81 99 ALA A C 1
ATOM 806 O O . ALA A 1 99 ? 14.625 -12.289 -2.162 1 96.81 99 ALA A O 1
ATOM 807 N N . TRP A 1 100 ? 14.617 -10.977 -0.354 1 96.75 100 TRP A N 1
ATOM 808 C CA . TRP A 1 100 ? 15.508 -11.867 0.387 1 96.75 100 TRP A CA 1
ATOM 809 C C . TRP A 1 100 ? 14.844 -13.219 0.632 1 96.75 100 TRP A C 1
ATOM 811 O O . TRP A 1 100 ? 15.492 -14.258 0.529 1 96.75 100 TRP A O 1
ATOM 821 N N . CYS A 1 101 ? 13.617 -13.219 0.998 1 96.19 101 CYS A N 1
ATOM 822 C CA . CYS A 1 101 ? 12.891 -14.469 1.212 1 96.19 101 CYS A CA 1
ATOM 823 C C . CYS A 1 101 ? 12.891 -15.32 -0.05 1 96.19 101 CYS A C 1
ATOM 825 O O . CYS A 1 101 ? 12.969 -16.547 0.025 1 96.19 101 CYS A O 1
ATOM 827 N N . GLU A 1 102 ? 12.797 -14.641 -1.203 1 95.75 102 GLU A N 1
ATOM 828 C CA . GLU A 1 102 ? 12.711 -15.344 -2.48 1 95.75 102 GLU A CA 1
ATOM 829 C C . GLU A 1 102 ? 14.078 -15.836 -2.934 1 95.75 102 GLU A C 1
ATOM 831 O O . GLU A 1 102 ? 14.211 -16.969 -3.41 1 95.75 102 GLU A O 1
ATOM 836 N N . MET A 1 103 ? 15.102 -15.031 -2.676 1 94.38 103 MET A N 1
ATOM 837 C CA . MET A 1 103 ? 16.406 -15.312 -3.287 1 94.38 103 MET A CA 1
ATOM 838 C C . MET A 1 103 ? 17.375 -15.891 -2.264 1 94.38 103 MET A C 1
ATOM 840 O O . MET A 1 103 ? 18.422 -16.422 -2.631 1 94.38 103 MET A O 1
ATOM 844 N N . GLY A 1 104 ? 17.078 -15.703 -1.026 1 94.38 104 GLY A N 1
ATOM 845 C CA . GLY A 1 104 ? 18.047 -16.031 -0.001 1 94.38 104 GLY A CA 1
ATOM 846 C C . GLY A 1 104 ? 19.297 -15.164 -0.068 1 94.38 104 GLY A C 1
ATOM 847 O O . GLY A 1 104 ? 19.219 -13.977 -0.388 1 94.38 104 GLY A O 1
ATOM 848 N N . ASP A 1 105 ? 20.406 -15.797 0.155 1 93.31 105 ASP A N 1
ATOM 849 C CA . ASP A 1 105 ? 21.656 -15.055 0.258 1 93.31 105 ASP A CA 1
ATOM 850 C C . ASP A 1 105 ? 22.156 -14.609 -1.118 1 93.31 105 ASP A C 1
ATOM 852 O O . ASP A 1 105 ? 23.047 -13.773 -1.223 1 93.31 105 ASP A O 1
ATOM 856 N N . LYS A 1 106 ? 21.609 -15.125 -2.156 1 92.88 106 LYS A N 1
ATOM 857 C CA . LYS A 1 106 ? 22 -14.75 -3.514 1 92.88 106 LYS A CA 1
ATOM 858 C C . LYS A 1 106 ? 21.703 -13.273 -3.775 1 92.88 106 LYS A C 1
ATOM 860 O O . LYS A 1 106 ? 22.297 -12.672 -4.684 1 92.88 106 LYS A O 1
ATOM 865 N N . VAL A 1 107 ? 20.828 -12.711 -3 1 93.12 107 VAL A N 1
ATOM 866 C CA . VAL A 1 107 ? 20.484 -11.305 -3.18 1 93.12 107 VAL A CA 1
ATOM 867 C C . VAL A 1 107 ? 21.719 -10.438 -2.938 1 93.12 107 VAL A C 1
ATOM 869 O O . VAL A 1 107 ? 21.828 -9.344 -3.496 1 93.12 107 VAL A O 1
ATOM 872 N N . PHE A 1 108 ? 22.656 -10.883 -2.199 1 93.94 108 PHE A N 1
ATOM 873 C CA . PHE A 1 108 ? 23.828 -10.094 -1.846 1 93.94 108 PHE A CA 1
ATOM 874 C C . PHE A 1 108 ? 24.969 -10.352 -2.822 1 93.94 108 PHE A C 1
ATOM 876 O O . PHE A 1 108 ? 26.016 -9.688 -2.77 1 93.94 108 PHE A O 1
ATOM 883 N N . GLY A 1 109 ? 24.797 -11.352 -3.672 1 93.69 109 GLY A N 1
ATOM 884 C CA . GLY A 1 109 ? 25.828 -11.695 -4.633 1 93.69 109 GLY A CA 1
ATOM 885 C C . GLY A 1 109 ? 25.594 -11.086 -6.004 1 93.69 109 GLY A C 1
ATOM 886 O O . GLY A 1 109 ? 24.625 -10.359 -6.211 1 93.69 109 GLY A O 1
ATOM 887 N N . ALA A 1 110 ? 26.453 -11.344 -6.941 1 92.31 110 ALA A N 1
ATOM 888 C CA . ALA A 1 110 ? 26.406 -10.797 -8.297 1 92.31 110 ALA A CA 1
ATOM 889 C C . ALA A 1 110 ? 25.109 -11.164 -8.992 1 92.31 110 ALA A C 1
ATOM 891 O O . ALA A 1 110 ? 24.594 -10.391 -9.805 1 92.31 110 ALA A O 1
ATOM 892 N N . GLU A 1 111 ? 24.656 -12.273 -8.609 1 88.94 111 GLU A N 1
ATOM 893 C CA . GLU A 1 111 ? 23.438 -12.773 -9.227 1 88.94 111 GLU A CA 1
ATOM 894 C C . GLU A 1 111 ? 22.266 -11.82 -9 1 88.94 111 GLU A C 1
ATOM 896 O O . GLU A 1 111 ? 21.422 -11.633 -9.891 1 88.94 111 GLU A O 1
ATOM 901 N N . GLY A 1 112 ? 22.234 -11.273 -7.828 1 91.12 112 GLY A N 1
ATOM 902 C CA . GLY A 1 112 ? 21.141 -10.359 -7.496 1 91.12 112 GLY A CA 1
ATOM 903 C C . GLY A 1 112 ? 21.297 -8.992 -8.141 1 91.12 112 GLY A C 1
ATOM 904 O O . GLY A 1 112 ? 20.359 -8.18 -8.117 1 91.12 112 GLY A O 1
ATOM 905 N N . TRP A 1 113 ? 22.375 -8.797 -8.875 1 93.75 113 TRP A N 1
ATOM 906 C CA . TRP A 1 113 ? 22.656 -7.438 -9.32 1 93.75 113 TRP A CA 1
ATOM 907 C C . TRP A 1 113 ? 23 -7.414 -10.805 1 93.75 113 TRP A C 1
ATOM 909 O O . TRP A 1 113 ? 23.578 -6.438 -11.297 1 93.75 113 TRP A O 1
ATOM 919 N N . ARG A 1 114 ? 22.656 -8.5 -11.445 1 92.25 114 ARG A N 1
ATOM 920 C CA . ARG A 1 114 ? 22.844 -8.555 -12.891 1 92.25 114 ARG A CA 1
ATOM 921 C C . ARG A 1 114 ? 21.516 -8.547 -13.633 1 92.25 114 ARG A C 1
ATOM 923 O O . ARG A 1 114 ? 20.547 -9.18 -13.188 1 92.25 114 ARG A O 1
ATOM 930 N N . GLY A 1 115 ? 21.484 -7.781 -14.742 1 92.62 115 GLY A N 1
ATOM 931 C CA . GLY A 1 115 ? 20.312 -7.785 -15.602 1 92.62 115 GLY A CA 1
ATOM 932 C C . GLY A 1 115 ? 19.094 -7.191 -14.938 1 92.62 115 GLY A C 1
ATOM 933 O O . GLY A 1 115 ? 19.172 -6.145 -14.289 1 92.62 115 GLY A O 1
ATOM 934 N N . LYS A 1 116 ? 17.953 -7.871 -15.109 1 92.56 116 LYS A N 1
ATOM 935 C CA . LYS A 1 116 ? 16.672 -7.379 -14.594 1 92.56 116 LYS A CA 1
ATOM 936 C C . LYS A 1 116 ? 16.594 -7.52 -13.078 1 92.56 116 LYS A C 1
ATOM 938 O O . LYS A 1 116 ? 15.977 -6.699 -12.398 1 92.56 116 LYS A O 1
ATOM 943 N N . ASP A 1 117 ? 17.281 -8.539 -12.531 1 90.69 117 ASP A N 1
ATOM 944 C CA . ASP A 1 117 ? 17.359 -8.672 -11.078 1 90.69 117 ASP A CA 1
ATOM 945 C C . ASP A 1 117 ? 17.984 -7.426 -10.453 1 90.69 117 ASP A C 1
ATOM 947 O O . ASP A 1 117 ? 17.547 -6.977 -9.391 1 90.69 117 ASP A O 1
ATOM 951 N N . GLY A 1 118 ? 18.969 -6.945 -11.133 1 93.56 118 GLY A N 1
ATOM 952 C CA . GLY A 1 118 ? 19.625 -5.738 -10.648 1 93.56 118 GLY A CA 1
ATOM 953 C C . GLY A 1 118 ? 18.719 -4.523 -10.648 1 93.56 118 GLY A C 1
ATOM 954 O O . GLY A 1 118 ? 18.797 -3.686 -9.75 1 93.56 118 GLY A O 1
ATOM 955 N N . ILE A 1 119 ? 17.859 -4.449 -11.609 1 93.69 119 ILE A N 1
ATOM 956 C CA . ILE A 1 119 ? 16.891 -3.355 -11.695 1 93.69 119 ILE A CA 1
ATOM 957 C C . ILE A 1 119 ? 15.922 -3.426 -10.523 1 93.69 119 ILE A C 1
ATOM 959 O O . ILE A 1 119 ? 15.727 -2.441 -9.805 1 93.69 119 ILE A O 1
ATOM 963 N N . THR A 1 120 ? 15.414 -4.559 -10.328 1 94.81 120 THR A N 1
ATOM 964 C CA . THR A 1 120 ? 14.453 -4.738 -9.25 1 94.81 120 THR A CA 1
ATOM 965 C C . THR A 1 120 ? 15.102 -4.465 -7.895 1 94.81 120 THR A C 1
ATOM 967 O O . THR A 1 120 ? 14.547 -3.75 -7.062 1 94.81 120 THR A O 1
ATOM 970 N N . ASN A 1 121 ? 16.266 -5.051 -7.695 1 94.75 121 ASN A N 1
ATOM 971 C CA . ASN A 1 121 ? 16.938 -4.852 -6.422 1 94.75 121 ASN A CA 1
ATOM 972 C C . ASN A 1 121 ? 17.328 -3.391 -6.207 1 94.75 121 ASN A C 1
ATOM 974 O O . ASN A 1 121 ? 17.25 -2.883 -5.086 1 94.75 121 ASN A O 1
ATOM 978 N N . SER A 1 122 ? 17.688 -2.721 -7.242 1 95.69 122 SER A N 1
ATOM 979 C CA . SER A 1 122 ? 17.984 -1.296 -7.148 1 95.69 122 SER A CA 1
ATOM 980 C C . SER A 1 122 ? 16.734 -0.497 -6.766 1 95.69 122 SER A C 1
ATOM 982 O O . SER A 1 122 ? 16.797 0.371 -5.891 1 95.69 122 SER A O 1
ATOM 984 N N . LEU A 1 123 ? 15.594 -0.869 -7.297 1 96.88 123 LEU A N 1
ATOM 985 C CA . LEU A 1 123 ? 14.352 -0.152 -7.035 1 96.88 123 LEU A CA 1
ATOM 986 C C . LEU A 1 123 ? 13.812 -0.485 -5.648 1 96.88 123 LEU A C 1
ATOM 988 O O . LEU A 1 123 ? 12.984 0.251 -5.105 1 96.88 123 LEU A O 1
ATOM 992 N N . ASN A 1 124 ? 14.297 -1.562 -5.09 1 97.06 124 ASN A N 1
ATOM 993 C CA . ASN A 1 124 ? 13.977 -1.886 -3.705 1 97.06 124 ASN A CA 1
ATOM 994 C C . ASN A 1 124 ? 14.898 -1.16 -2.73 1 97.06 124 ASN A C 1
ATOM 996 O O . ASN A 1 124 ? 14.453 -0.658 -1.7 1 97.06 124 ASN A O 1
ATOM 1000 N N . VAL A 1 125 ? 16.172 -1.041 -3.074 1 97.94 125 VAL A N 1
ATOM 1001 C CA . VAL A 1 125 ? 17.188 -0.574 -2.139 1 97.94 125 VAL A CA 1
ATOM 1002 C C . VAL A 1 125 ? 17.297 0.948 -2.205 1 97.94 125 VAL A C 1
ATOM 1004 O O . VAL A 1 125 ? 17.484 1.608 -1.181 1 97.94 125 VAL A O 1
ATOM 1007 N N . LEU A 1 126 ? 17.141 1.483 -3.389 1 98.12 126 LEU A N 1
ATOM 1008 C CA . LEU A 1 126 ? 17.312 2.918 -3.578 1 98.12 126 LEU A CA 1
ATOM 1009 C C . LEU A 1 126 ? 16.359 3.709 -2.689 1 98.12 126 LEU A C 1
ATOM 1011 O O . LEU A 1 126 ? 16.781 4.637 -1.99 1 98.12 126 LEU A O 1
ATOM 1015 N N . PRO A 1 127 ? 15.086 3.375 -2.639 1 98.62 127 PRO A N 1
ATOM 1016 C CA . PRO A 1 127 ? 14.203 4.109 -1.732 1 98.62 127 PRO A CA 1
ATOM 1017 C C . PRO A 1 127 ? 14.617 3.986 -0.27 1 98.62 127 PRO A C 1
ATOM 1019 O O . PRO A 1 127 ? 14.492 4.945 0.497 1 98.62 127 PRO A O 1
ATOM 1022 N N . VAL A 1 128 ? 15.109 2.854 0.156 1 98.81 128 VAL A N 1
ATOM 1023 C CA . VAL A 1 128 ? 15.586 2.674 1.523 1 98.81 128 VAL A CA 1
ATOM 1024 C C . VAL A 1 128 ? 16.719 3.654 1.807 1 98.81 128 VAL A C 1
ATOM 1026 O O . VAL A 1 128 ? 16.719 4.34 2.83 1 98.81 128 VAL A O 1
ATOM 1029 N N . VAL A 1 129 ? 17.641 3.746 0.909 1 98.62 129 VAL A N 1
ATOM 1030 C CA . VAL A 1 129 ? 18.812 4.582 1.079 1 98.62 129 VAL A CA 1
ATOM 1031 C C . VAL A 1 129 ? 18.406 6.055 1.093 1 98.62 129 VAL A C 1
ATOM 1033 O O . VAL A 1 129 ? 18.781 6.801 1.999 1 98.62 129 VAL A O 1
ATOM 1036 N N . ILE A 1 130 ? 17.609 6.469 0.177 1 98.5 130 ILE A N 1
ATOM 1037 C CA . ILE A 1 130 ? 17.25 7.875 0.018 1 98.5 130 ILE A CA 1
ATOM 1038 C C . ILE A 1 130 ? 16.391 8.32 1.198 1 98.5 130 ILE A C 1
ATOM 1040 O O . ILE A 1 130 ? 16.609 9.398 1.762 1 98.5 130 ILE A O 1
ATOM 1044 N N . ARG A 1 131 ? 15.484 7.539 1.614 1 98.44 131 ARG A N 1
ATOM 1045 C CA . ARG A 1 131 ? 14.617 7.906 2.729 1 98.44 131 ARG A CA 1
ATOM 1046 C C . ARG A 1 131 ? 15.383 7.906 4.047 1 98.44 131 ARG A C 1
ATOM 1048 O O . ARG A 1 131 ? 15.148 8.75 4.91 1 98.44 131 ARG A O 1
ATOM 1055 N N . THR A 1 132 ? 16.219 6.891 4.195 1 98.62 132 THR A N 1
ATOM 1056 C CA . THR A 1 132 ? 17.047 6.867 5.402 1 98.62 132 THR A CA 1
ATOM 1057 C C . THR A 1 132 ? 17.906 8.117 5.488 1 98.62 132 THR A C 1
ATOM 1059 O O . THR A 1 132 ? 18 8.742 6.547 1 98.62 132 THR A O 1
ATOM 1062 N N . ALA A 1 133 ? 18.516 8.477 4.398 1 98.25 133 ALA A N 1
ATOM 1063 C CA . ALA A 1 133 ? 19.328 9.68 4.367 1 98.25 133 ALA A CA 1
ATOM 1064 C C . ALA A 1 133 ? 18.516 10.914 4.734 1 98.25 133 ALA A C 1
ATOM 1066 O O . ALA A 1 133 ? 18.953 11.742 5.539 1 98.25 133 ALA A O 1
ATOM 1067 N N . TYR A 1 134 ? 17.344 11.023 4.152 1 97.38 134 TYR A N 1
ATOM 1068 C CA . TYR A 1 134 ? 16.469 12.148 4.461 1 97.38 134 TYR A CA 1
ATOM 1069 C C . TYR A 1 134 ? 16.125 12.18 5.945 1 97.38 134 TYR A C 1
ATOM 1071 O O . TYR A 1 134 ? 16.203 13.227 6.586 1 97.38 134 TYR A O 1
ATOM 1079 N N . LEU A 1 135 ? 15.797 11.055 6.496 1 97.31 135 LEU A N 1
ATOM 1080 C CA . LEU A 1 135 ? 15.32 10.953 7.871 1 97.31 135 LEU A CA 1
ATOM 1081 C C . LEU A 1 135 ? 16.453 11.195 8.859 1 97.31 135 LEU A C 1
ATOM 1083 O O . LEU A 1 135 ? 16.219 11.664 9.977 1 97.31 135 LEU A O 1
ATOM 1087 N N . LEU A 1 136 ? 17.688 10.969 8.406 1 97.12 136 LEU A N 1
ATOM 1088 C CA . LEU A 1 136 ? 18.859 11.234 9.242 1 97.12 136 LEU A CA 1
ATOM 1089 C C . LEU A 1 136 ? 19.281 12.695 9.125 1 97.12 136 LEU A C 1
ATOM 1091 O O . LEU A 1 136 ? 20.203 13.133 9.812 1 97.12 136 LEU A O 1
ATOM 1095 N N . GLY A 1 137 ? 18.703 13.438 8.211 1 94.69 137 GLY A N 1
ATOM 1096 C CA . GLY A 1 137 ? 18.953 14.867 8.078 1 94.69 137 GLY A CA 1
ATOM 1097 C C . GLY A 1 137 ? 20.141 15.18 7.188 1 94.69 137 GLY A C 1
ATOM 1098 O O . GLY A 1 137 ? 20.734 16.25 7.281 1 94.69 137 GLY A O 1
ATOM 1099 N N . ILE A 1 138 ? 20.469 14.234 6.426 1 95.44 138 ILE A N 1
ATOM 1100 C CA . ILE A 1 138 ? 21.594 14.477 5.531 1 95.44 138 ILE A CA 1
ATOM 1101 C C . ILE A 1 138 ? 21.219 15.539 4.5 1 95.44 138 ILE A C 1
ATOM 1103 O O . ILE A 1 138 ? 20.344 15.305 3.656 1 95.44 138 ILE A O 1
ATOM 1107 N N . GLY A 1 139 ? 21.859 16.688 4.656 1 91.25 139 GLY A N 1
ATOM 1108 C CA . GLY A 1 139 ? 21.625 17.797 3.736 1 91.25 139 GLY A CA 1
ATOM 1109 C C . GLY A 1 139 ? 20.359 18.562 4.035 1 91.25 139 GLY A C 1
ATOM 1110 O O . GLY A 1 139 ? 20.078 19.578 3.377 1 91.25 139 GLY A O 1
ATOM 1111 N N . VAL A 1 140 ? 19.531 18.062 4.898 1 83.56 140 VAL A N 1
ATOM 1112 C CA . VAL A 1 140 ? 18.25 18.672 5.191 1 83.56 140 VAL A CA 1
ATOM 1113 C C . VAL A 1 140 ? 18.391 19.672 6.336 1 83.56 140 VAL A C 1
ATOM 1115 O O . VAL A 1 140 ? 18.922 19.328 7.398 1 83.56 140 VAL A O 1
ATOM 1118 N N . ARG A 1 141 ? 18.469 20.922 6.043 1 71.31 141 ARG A N 1
ATOM 1119 C CA . ARG A 1 141 ? 18.641 21.969 7.027 1 71.31 141 ARG A CA 1
ATOM 1120 C C . ARG A 1 141 ? 17.312 22.516 7.516 1 71.31 141 ARG A C 1
ATOM 1122 O O . ARG A 1 141 ? 16.328 22.516 6.773 1 71.31 141 ARG A O 1
ATOM 1129 N N . MET B 1 1 ? -4.16 12 17.031 1 78 1 MET B N 1
ATOM 1130 C CA . MET B 1 1 ? -5.578 12.227 17.281 1 78 1 MET B CA 1
ATOM 1131 C C . MET B 1 1 ? -6.285 12.758 16.047 1 78 1 MET B C 1
ATOM 1133 O O . MET B 1 1 ? -5.66 13.383 15.188 1 78 1 MET B O 1
ATOM 1137 N N . ALA B 1 2 ? -7.652 12.32 15.992 1 81.75 2 ALA B N 1
ATOM 1138 C CA . ALA B 1 2 ? -8.461 12.867 14.906 1 81.75 2 ALA B CA 1
ATOM 1139 C C . ALA B 1 2 ? -8.703 14.359 15.094 1 81.75 2 ALA B C 1
ATOM 1141 O O . ALA B 1 2 ? -8.672 14.859 16.219 1 81.75 2 ALA B O 1
ATOM 1142 N N . PRO B 1 3 ? -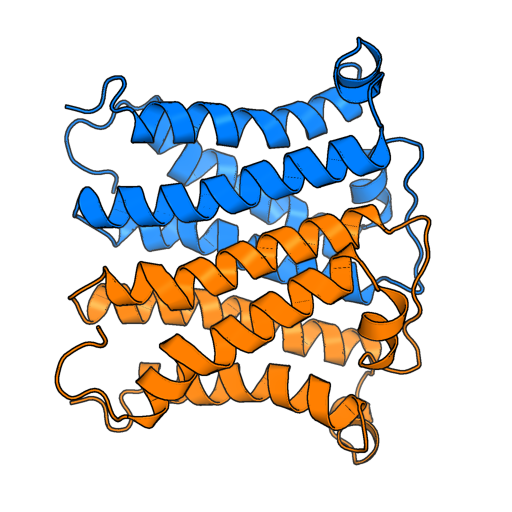8.914 15.023 13.961 1 82.75 3 PRO B N 1
ATOM 1143 C CA . PRO B 1 3 ? -9.25 16.438 14.094 1 82.75 3 PRO B CA 1
ATOM 1144 C C . PRO B 1 3 ? -10.422 16.688 15.047 1 82.75 3 PRO B C 1
ATOM 1146 O O . PRO B 1 3 ? -11.242 15.789 15.266 1 82.75 3 PRO B O 1
ATOM 1149 N N . PRO B 1 4 ? -10.453 17.922 15.633 1 80.88 4 PRO B N 1
ATOM 1150 C CA . PRO B 1 4 ? -11.523 18.219 16.594 1 80.88 4 PRO B CA 1
ATOM 1151 C C . PRO B 1 4 ? -12.914 18.047 15.984 1 80.88 4 PRO B C 1
ATOM 1153 O O . PRO B 1 4 ? -13.125 18.328 14.805 1 80.88 4 PRO B O 1
ATOM 1156 N N . ASN B 1 5 ? -13.836 17.453 16.688 1 82.62 5 ASN B N 1
ATOM 1157 C CA . ASN B 1 5 ? -15.25 17.297 16.359 1 82.62 5 ASN B CA 1
ATOM 1158 C C . ASN B 1 5 ? -15.469 16.219 15.312 1 82.62 5 ASN B C 1
ATOM 1160 O O . ASN B 1 5 ? -16.453 16.25 14.578 1 82.62 5 ASN B O 1
ATOM 1164 N N . THR B 1 6 ? -14.484 15.336 15.227 1 86.94 6 THR B N 1
ATOM 1165 C CA . THR B 1 6 ? -14.656 14.172 14.367 1 86.94 6 THR B CA 1
ATOM 1166 C C . THR B 1 6 ? -15.531 13.125 15.047 1 86.94 6 THR B C 1
ATOM 1168 O O . THR B 1 6 ? -15.219 12.672 16.141 1 86.94 6 THR B O 1
ATOM 1171 N N . PRO B 1 7 ? -16.656 12.852 14.406 1 93.12 7 PRO B N 1
ATOM 1172 C CA . PRO B 1 7 ? -17.484 11.781 14.977 1 93.12 7 PRO B CA 1
ATOM 1173 C C . PRO B 1 7 ? -16.672 10.523 15.289 1 93.12 7 PRO B C 1
ATOM 1175 O O . PRO B 1 7 ? -15.75 10.172 14.547 1 93.12 7 PRO B O 1
ATOM 1178 N N . PHE B 1 8 ? -17.062 9.836 16.297 1 95.12 8 PHE B N 1
ATOM 1179 C CA . PHE B 1 8 ? -16.328 8.711 16.875 1 95.12 8 PHE B CA 1
ATOM 1180 C C . PHE B 1 8 ? -16.156 7.598 15.844 1 95.12 8 PHE B C 1
ATOM 1182 O O . PHE B 1 8 ? -15.125 6.926 15.812 1 95.12 8 PHE B O 1
ATOM 1189 N N . ILE B 1 9 ? -17.141 7.379 14.984 1 96.75 9 ILE B N 1
ATOM 1190 C CA . ILE B 1 9 ? -17.125 6.266 14.039 1 96.75 9 ILE B CA 1
ATOM 1191 C C . ILE B 1 9 ? -15.922 6.387 13.117 1 96.75 9 ILE B C 1
ATOM 1193 O O . ILE B 1 9 ? -15.312 5.383 12.75 1 96.75 9 ILE B O 1
ATOM 1197 N N . TYR B 1 10 ? -15.523 7.57 12.773 1 96.75 10 TYR B N 1
ATOM 1198 C CA . TYR B 1 10 ? -14.391 7.77 11.883 1 96.75 10 TYR B CA 1
ATOM 1199 C C . TYR B 1 10 ? -13.078 7.426 12.578 1 96.75 10 TYR B C 1
ATOM 1201 O O . TYR B 1 10 ? -12.227 6.738 12.016 1 96.75 10 TYR B O 1
ATOM 1209 N N . SER B 1 11 ? -12.945 7.879 13.859 1 95.81 11 SER B N 1
ATOM 1210 C CA . SER B 1 11 ? -11.742 7.559 14.625 1 95.81 11 SER B CA 1
ATOM 1211 C C . SER B 1 11 ? -11.656 6.066 14.93 1 95.81 11 SER B C 1
ATOM 1213 O O . SER B 1 11 ? -10.586 5.465 14.82 1 95.81 11 SER B O 1
ATOM 1215 N N . LEU B 1 12 ? -12.766 5.512 15.266 1 97.62 12 LEU B N 1
ATOM 1216 C CA . LEU B 1 12 ? -12.789 4.082 15.555 1 97.62 12 LEU B CA 1
ATOM 1217 C C . LEU B 1 12 ? -12.32 3.273 14.352 1 97.62 12 LEU B C 1
ATOM 1219 O O . LEU B 1 12 ? -11.461 2.4 14.477 1 97.62 12 LEU B O 1
ATOM 1223 N N . TRP B 1 13 ? -12.867 3.613 13.195 1 98 13 TRP B N 1
ATOM 1224 C CA . TRP B 1 13 ? -12.531 2.855 11.992 1 98 13 TRP B CA 1
ATOM 1225 C C . TRP B 1 13 ? -11.094 3.119 11.562 1 98 13 TRP B C 1
ATOM 1227 O O . TRP B 1 13 ? -10.305 2.184 11.414 1 98 13 TRP B O 1
ATOM 1237 N N . HIS B 1 14 ? -10.742 4.359 11.438 1 97.69 14 HIS B N 1
ATOM 1238 C CA . HIS B 1 14 ? -9.484 4.73 10.797 1 97.69 14 HIS B CA 1
ATOM 1239 C C . HIS B 1 14 ? -8.297 4.477 11.719 1 97.69 14 HIS B C 1
ATOM 1241 O O . HIS B 1 14 ? -7.23 4.055 11.266 1 97.69 14 HIS B O 1
ATOM 1247 N N . LEU B 1 15 ? -8.508 4.648 13.031 1 97.5 15 LEU B N 1
ATOM 1248 C CA . LEU B 1 15 ? -7.34 4.66 13.906 1 97.5 15 LEU B CA 1
ATOM 1249 C C . LEU B 1 15 ? -7.195 3.324 14.633 1 97.5 15 LEU B C 1
ATOM 1251 O O . LEU B 1 15 ? -6.125 3.014 15.156 1 97.5 15 LEU B O 1
ATOM 1255 N N . TYR B 1 16 ? -8.242 2.5 14.648 1 97.88 16 TYR B N 1
ATOM 1256 C CA . TYR B 1 16 ? -8.172 1.297 15.469 1 97.88 16 TYR B CA 1
ATOM 1257 C C . TYR B 1 16 ? -8.539 0.06 14.664 1 97.88 16 TYR B C 1
ATOM 1259 O O . TYR B 1 16 ? -7.703 -0.813 14.43 1 97.88 16 TYR B O 1
ATOM 1267 N N . LEU B 1 17 ? -9.719 0.018 14.07 1 98.44 17 LEU B N 1
ATOM 1268 C CA . LEU B 1 17 ? -10.211 -1.21 13.461 1 98.44 17 LEU B CA 1
ATOM 1269 C C . LEU B 1 17 ? -9.438 -1.526 12.18 1 98.44 17 LEU B C 1
ATOM 1271 O O . LEU B 1 17 ? -8.922 -2.635 12.023 1 98.44 17 LEU B O 1
ATOM 1275 N N . GLU B 1 18 ? -9.367 -0.582 11.344 1 98.31 18 GLU B N 1
ATOM 1276 C CA . GLU B 1 18 ? -8.766 -0.871 10.039 1 98.31 18 GLU B CA 1
ATOM 1277 C C . GLU B 1 18 ? -7.277 -1.182 10.172 1 98.31 18 GLU B C 1
ATOM 1279 O O . GLU B 1 18 ? -6.773 -2.102 9.531 1 98.31 18 GLU B O 1
ATOM 1284 N N . PRO B 1 19 ? -6.508 -0.46 11.016 1 98.31 19 PRO B N 1
ATOM 1285 C CA . PRO B 1 19 ? -5.113 -0.877 11.188 1 98.31 19 PRO B CA 1
ATOM 1286 C C . PRO B 1 19 ? -4.984 -2.295 11.742 1 98.31 19 PRO B C 1
ATOM 1288 O O . PRO B 1 19 ? -4.059 -3.023 11.375 1 98.31 19 PRO B O 1
ATOM 1291 N N . PHE B 1 20 ? -5.863 -2.684 12.539 1 98.31 20 PHE B N 1
ATOM 1292 C CA . PHE B 1 20 ? -5.863 -4.047 13.055 1 98.31 20 PHE B CA 1
ATOM 1293 C C . PHE B 1 20 ? -6.109 -5.051 11.938 1 98.31 20 PHE B C 1
ATOM 1295 O O . PHE B 1 20 ? -5.406 -6.059 11.828 1 98.31 20 PHE B O 1
ATOM 1302 N N . PHE B 1 21 ? -7.105 -4.801 11.062 1 98.12 21 PHE B N 1
ATOM 1303 C CA . PHE B 1 21 ? -7.406 -5.684 9.938 1 98.12 21 PHE B CA 1
ATOM 1304 C C . PHE B 1 21 ? -6.242 -5.73 8.961 1 98.12 21 PHE B C 1
ATOM 1306 O O . PHE B 1 21 ? -5.922 -6.793 8.414 1 98.12 21 PHE B O 1
ATOM 1313 N N . ALA B 1 22 ? -5.621 -4.586 8.734 1 98.44 22 ALA B N 1
ATOM 1314 C CA . ALA B 1 22 ? -4.484 -4.531 7.82 1 98.44 22 ALA B CA 1
ATOM 1315 C C . ALA B 1 22 ? -3.322 -5.375 8.336 1 98.44 22 ALA B C 1
ATOM 1317 O O . ALA B 1 22 ? -2.68 -6.098 7.57 1 98.44 22 ALA B O 1
ATOM 1318 N N . LEU B 1 23 ? -3.053 -5.348 9.664 1 98.69 23 LEU B N 1
ATOM 1319 C CA . LEU B 1 23 ? -1.975 -6.133 10.258 1 98.69 23 LEU B CA 1
ATOM 1320 C C . LEU B 1 23 ? -2.273 -7.625 10.172 1 98.69 23 LEU B C 1
ATOM 1322 O O . LEU B 1 23 ? -1.372 -8.43 9.914 1 98.69 23 LEU B O 1
ATOM 1326 N N . ASN B 1 24 ? -3.477 -7.938 10.383 1 98.25 24 ASN B N 1
ATOM 1327 C CA . ASN B 1 24 ? -3.869 -9.336 10.234 1 98.25 24 ASN B CA 1
ATOM 1328 C C . ASN B 1 24 ? -3.691 -9.82 8.797 1 98.25 24 ASN B C 1
ATOM 1330 O O . ASN B 1 24 ? -3.219 -10.938 8.57 1 98.25 24 ASN B O 1
ATOM 1334 N N . GLY B 1 25 ? -4.141 -9 7.855 1 98.38 25 GLY B N 1
ATOM 1335 C CA . GLY B 1 25 ? -3.912 -9.328 6.461 1 98.38 25 GLY B CA 1
ATOM 1336 C C . GLY B 1 25 ? -2.443 -9.508 6.121 1 98.38 25 GLY B C 1
ATOM 1337 O O . GLY B 1 25 ? -2.072 -10.453 5.418 1 98.38 25 GLY B O 1
ATOM 1338 N N . ALA B 1 26 ? -1.6 -8.609 6.668 1 98.81 26 ALA B N 1
ATOM 1339 C CA . ALA B 1 26 ? -0.16 -8.719 6.438 1 98.81 26 ALA B CA 1
ATOM 1340 C C . ALA B 1 26 ? 0.388 -10.031 6.984 1 98.81 26 ALA B C 1
ATOM 1342 O O . ALA B 1 26 ? 1.171 -10.711 6.316 1 98.81 26 ALA B O 1
ATOM 1343 N N . TYR B 1 27 ? 0.002 -10.375 8.117 1 98.69 27 TYR B N 1
ATOM 1344 C CA . TYR B 1 27 ? 0.434 -11.625 8.742 1 98.69 27 TYR B CA 1
ATOM 1345 C C . TYR B 1 27 ? 0.036 -12.828 7.891 1 98.69 27 TYR B C 1
ATOM 1347 O O . TYR B 1 27 ? 0.86 -13.703 7.617 1 98.69 27 TYR B O 1
ATOM 1355 N N . LYS B 1 28 ? -1.211 -12.938 7.473 1 98.56 28 LYS B N 1
ATOM 1356 C CA . LYS B 1 28 ? -1.696 -14.07 6.695 1 98.56 28 LYS B CA 1
ATOM 1357 C C . LYS B 1 28 ? -0.995 -14.148 5.34 1 98.56 28 LYS B C 1
ATOM 1359 O O . LYS B 1 28 ? -0.609 -15.234 4.898 1 98.56 28 LYS B O 1
ATOM 1364 N N . LEU B 1 29 ? -0.854 -12.977 4.711 1 98.75 29 LEU B N 1
ATOM 1365 C CA . LEU B 1 29 ? -0.182 -12.945 3.416 1 98.75 29 LEU B CA 1
ATOM 1366 C C . LEU B 1 29 ? 1.228 -13.516 3.521 1 98.75 29 LEU B C 1
ATOM 1368 O O . LEU B 1 29 ? 1.668 -14.266 2.643 1 98.75 29 LEU B O 1
ATOM 1372 N N . HIS B 1 30 ? 1.902 -13.203 4.598 1 98.69 30 HIS B N 1
ATOM 1373 C CA . HIS B 1 30 ? 3.291 -13.617 4.754 1 98.69 30 HIS B CA 1
ATOM 1374 C C . HIS B 1 30 ? 3.377 -15.047 5.289 1 98.69 30 HIS B C 1
ATOM 1376 O O . HIS B 1 30 ? 4.133 -15.867 4.766 1 98.69 30 HIS B O 1
ATOM 1382 N N . SER B 1 31 ? 2.566 -15.461 6.281 1 98.56 31 SER B N 1
ATOM 1383 C CA . SER B 1 31 ? 2.834 -16.672 7.055 1 98.56 31 SER B CA 1
ATOM 1384 C C . SER B 1 31 ? 1.833 -17.766 6.719 1 98.56 31 SER B C 1
ATOM 1386 O O . SER B 1 31 ? 2.104 -18.953 6.941 1 98.56 31 SER B O 1
ATOM 1388 N N . ASP B 1 32 ? 0.687 -17.391 6.234 1 98.56 32 ASP B N 1
ATOM 1389 C CA . ASP B 1 32 ? -0.377 -18.344 5.953 1 98.56 32 ASP B CA 1
ATOM 1390 C C . ASP B 1 32 ? -1.21 -17.906 4.754 1 98.56 32 ASP B C 1
ATOM 1392 O O . ASP B 1 32 ? -2.424 -17.719 4.863 1 98.56 32 ASP B O 1
ATOM 1396 N N . PRO B 1 33 ? -0.569 -17.844 3.578 1 98.38 33 PRO B N 1
ATOM 1397 C CA . PRO B 1 33 ? -1.291 -17.328 2.412 1 98.38 33 PRO B CA 1
ATOM 1398 C C . PRO B 1 33 ? -2.469 -18.219 2.008 1 98.38 33 PRO B C 1
ATOM 1400 O O . PRO B 1 33 ? -3.438 -17.719 1.419 1 98.38 33 PRO B O 1
ATOM 1403 N N . LYS B 1 34 ? -2.465 -19.516 2.312 1 98.06 34 LYS B N 1
ATOM 1404 C CA . LYS B 1 34 ? -3.619 -20.375 2.037 1 98.06 34 LYS B CA 1
ATOM 1405 C C . LYS B 1 34 ? -4.852 -19.891 2.793 1 98.06 34 LYS B C 1
ATOM 1407 O O . LYS B 1 34 ? -5.953 -19.859 2.24 1 98.06 34 LYS B O 1
ATOM 1412 N N . ASP B 1 35 ? -4.609 -19.531 3.986 1 98.06 35 ASP B N 1
ATOM 1413 C CA . ASP B 1 35 ? -5.727 -18.984 4.75 1 98.06 35 ASP B CA 1
ATOM 1414 C C . ASP B 1 35 ? -6.18 -17.641 4.164 1 98.06 35 ASP B C 1
ATOM 1416 O O . ASP B 1 35 ? -7.379 -17.375 4.082 1 98.06 35 ASP B O 1
ATOM 1420 N N . TYR B 1 36 ? -5.312 -16.781 3.764 1 98.19 36 TYR B N 1
ATOM 1421 C CA . TYR B 1 36 ? -5.684 -15.531 3.129 1 98.19 36 TYR B CA 1
ATOM 1422 C C . TYR B 1 36 ? -6.566 -15.773 1.911 1 98.19 36 TYR B C 1
ATOM 1424 O O . TYR B 1 36 ? -7.617 -15.148 1.762 1 98.19 36 TYR B O 1
ATOM 1432 N N . PHE B 1 37 ? -6.164 -16.766 1.142 1 97.81 37 PHE B N 1
ATOM 1433 C CA . PHE B 1 37 ? -6.891 -17.047 -0.091 1 97.81 37 PHE B CA 1
ATOM 1434 C C . PHE B 1 37 ? -8.242 -17.688 0.208 1 97.81 37 PHE B C 1
ATOM 1436 O O . PHE B 1 37 ? -9.148 -17.656 -0.625 1 97.81 37 PHE B O 1
ATOM 1443 N N . SER B 1 38 ? -8.367 -18.281 1.38 1 96.88 38 SER B N 1
ATOM 1444 C CA . SER B 1 38 ? -9.656 -18.859 1.735 1 96.88 38 SER B CA 1
ATOM 1445 C C . SER B 1 38 ? -10.719 -17.781 1.926 1 96.88 38 SER B C 1
ATOM 1447 O O . SER B 1 38 ? -11.914 -18.078 1.909 1 96.88 38 SER B O 1
ATOM 1449 N N . PHE B 1 39 ? -10.289 -16.516 2.053 1 95.5 39 PHE B N 1
ATOM 1450 C CA . PHE B 1 39 ? -11.211 -15.383 2.164 1 95.5 39 PHE B CA 1
ATOM 1451 C C . PHE B 1 39 ? -11.422 -14.719 0.807 1 95.5 39 PHE B C 1
ATOM 1453 O O . PHE B 1 39 ? -12.227 -13.789 0.681 1 95.5 39 PHE B O 1
ATOM 1460 N N . MET B 1 40 ? -10.734 -15.18 -0.184 1 94.5 40 MET B N 1
ATOM 1461 C CA . MET B 1 40 ? -10.906 -14.68 -1.546 1 94.5 40 MET B CA 1
ATOM 1462 C C . MET B 1 40 ? -11.969 -15.477 -2.289 1 94.5 40 MET B C 1
ATOM 1464 O O . MET B 1 40 ? -12.398 -16.531 -1.823 1 94.5 40 MET B O 1
ATOM 1468 N N . PRO B 1 41 ? -12.414 -14.883 -3.361 1 92.56 41 PRO B N 1
ATOM 1469 C CA . PRO B 1 41 ? -13.32 -15.695 -4.172 1 92.56 41 PRO B CA 1
ATOM 1470 C C . PRO B 1 41 ? -12.758 -17.078 -4.465 1 92.56 41 PRO B C 1
ATOM 1472 O O . PRO B 1 41 ? -11.555 -17.234 -4.656 1 92.56 41 PRO B O 1
ATOM 1475 N N . SER B 1 42 ? -13.648 -18.031 -4.566 1 89.56 42 SER B N 1
ATOM 1476 C CA . SER B 1 42 ? -13.258 -19.438 -4.676 1 89.56 42 SER B CA 1
ATOM 1477 C C . SER B 1 42 ? -12.492 -19.703 -5.969 1 89.56 42 SER B C 1
ATOM 1479 O O . SER B 1 42 ? -11.82 -20.719 -6.098 1 89.56 42 SER B O 1
ATOM 1481 N N . THR B 1 43 ? -12.57 -18.797 -6.883 1 92.06 43 THR B N 1
ATOM 1482 C CA . THR B 1 43 ? -11.859 -18.953 -8.141 1 92.06 43 THR B CA 1
ATOM 1483 C C . THR B 1 43 ? -10.383 -18.578 -7.98 1 92.06 43 THR B C 1
ATOM 1485 O O . THR B 1 43 ? -9.57 -18.859 -8.859 1 92.06 43 THR B O 1
ATOM 1488 N N . ALA B 1 44 ? -10.031 -17.984 -6.938 1 96.19 44 ALA B N 1
ATOM 1489 C CA . ALA B 1 44 ? -8.648 -17.609 -6.648 1 96.19 44 ALA B CA 1
ATOM 1490 C C . ALA B 1 44 ? -7.996 -18.625 -5.711 1 96.19 44 ALA B C 1
ATOM 1492 O O . ALA B 1 44 ? -8.562 -18.969 -4.676 1 96.19 44 ALA B O 1
ATOM 1493 N N . THR B 1 45 ? -6.805 -19.078 -6.102 1 97.31 45 THR B N 1
ATOM 1494 C CA . THR B 1 45 ? -6.062 -20.016 -5.262 1 97.31 45 THR B CA 1
ATOM 1495 C C . THR B 1 45 ? -4.609 -19.578 -5.125 1 97.31 45 THR B C 1
ATOM 1497 O O . THR B 1 45 ? -4.051 -18.953 -6.027 1 97.31 45 THR B O 1
ATOM 1500 N N . TYR B 1 46 ? -4.078 -19.938 -3.996 1 98.31 46 TYR B N 1
ATOM 1501 C CA . TYR B 1 46 ? -2.688 -19.625 -3.703 1 98.31 46 TYR B CA 1
ATOM 1502 C C . TYR B 1 46 ? -1.744 -20.484 -4.527 1 98.31 46 TYR B C 1
ATOM 1504 O O . TYR B 1 46 ? -1.963 -21.688 -4.668 1 98.31 46 TYR B O 1
ATOM 1512 N N . SER B 1 47 ? -0.779 -19.875 -5.098 1 98.25 47 SER B N 1
ATOM 1513 C CA . SER B 1 47 ? 0.334 -20.562 -5.742 1 98.25 47 SER B CA 1
ATOM 1514 C C . SER B 1 47 ? 1.664 -20.188 -5.098 1 98.25 47 SER B C 1
ATOM 1516 O O . SER B 1 47 ? 2.01 -19.016 -5.016 1 98.25 47 SER B O 1
ATOM 1518 N N . ALA B 1 48 ? 2.475 -21.141 -4.711 1 97.12 48 ALA B N 1
ATOM 1519 C CA . ALA B 1 48 ? 3.758 -20.922 -4.055 1 97.12 48 ALA B CA 1
ATOM 1520 C C . ALA B 1 48 ? 4.727 -20.188 -4.984 1 97.12 48 ALA B C 1
ATOM 1522 O O . ALA B 1 48 ? 5.57 -19.406 -4.523 1 97.12 48 ALA B O 1
ATOM 1523 N N . SER B 1 49 ? 4.566 -20.375 -6.223 1 96.88 49 SER B N 1
ATOM 1524 C CA . SER B 1 49 ? 5.477 -19.766 -7.195 1 96.88 49 SER B CA 1
ATOM 1525 C C . SER B 1 49 ? 5.301 -18.266 -7.254 1 96.88 49 SER B C 1
ATOM 1527 O O . SER B 1 49 ? 6.156 -17.547 -7.793 1 96.88 49 SER B O 1
ATOM 1529 N N . SER B 1 50 ? 4.184 -17.766 -6.699 1 97.44 50 SER B N 1
ATOM 1530 C CA . SER B 1 50 ? 3.922 -16.328 -6.699 1 97.44 50 SER B CA 1
ATOM 1531 C C . SER B 1 50 ? 3.984 -15.758 -5.285 1 97.44 50 SER B C 1
ATOM 1533 O O . SER B 1 50 ? 3.461 -14.672 -5.027 1 97.44 50 SER B O 1
ATOM 1535 N N . HIS B 1 51 ? 4.613 -16.406 -4.359 1 98.06 51 HIS B N 1
ATOM 1536 C CA . HIS B 1 51 ? 4.578 -16.016 -2.955 1 98.06 51 HIS B CA 1
ATOM 1537 C C . HIS B 1 51 ? 5.211 -14.648 -2.75 1 98.06 51 HIS B C 1
ATOM 1539 O O . HIS B 1 51 ? 4.844 -13.922 -1.821 1 98.06 51 HIS B O 1
ATOM 1545 N N . ILE B 1 52 ? 6.109 -14.297 -3.562 1 98.12 52 ILE B N 1
ATOM 1546 C CA . ILE B 1 52 ? 6.797 -13.023 -3.391 1 98.12 52 ILE B CA 1
ATOM 1547 C C . ILE B 1 52 ? 5.793 -11.875 -3.479 1 98.12 52 ILE B C 1
ATOM 1549 O O . ILE B 1 52 ? 5.93 -10.867 -2.787 1 98.12 52 ILE B O 1
ATOM 1553 N N . ILE B 1 53 ? 4.727 -11.984 -4.277 1 98.62 53 ILE B N 1
ATOM 1554 C CA . ILE B 1 53 ? 3.715 -10.938 -4.387 1 98.62 53 ILE B CA 1
ATOM 1555 C C . ILE B 1 53 ? 2.926 -10.844 -3.08 1 98.62 53 ILE B C 1
ATOM 1557 O O . ILE B 1 53 ? 2.52 -9.758 -2.668 1 98.62 53 ILE B O 1
ATOM 1561 N N . CYS B 1 54 ? 2.777 -11.984 -2.441 1 98.81 54 CYS B N 1
ATOM 1562 C CA . CYS B 1 54 ? 2.139 -11.961 -1.129 1 98.81 54 CYS B CA 1
ATOM 1563 C C . CYS B 1 54 ? 2.975 -11.172 -0.128 1 98.81 54 CYS B C 1
ATOM 1565 O O . CYS B 1 54 ? 2.439 -10.367 0.638 1 98.81 54 CYS B O 1
ATOM 1567 N N . ASP B 1 55 ? 4.219 -11.367 -0.183 1 98.81 55 ASP B N 1
ATOM 1568 C CA . ASP B 1 55 ? 5.105 -10.648 0.725 1 98.81 55 ASP B CA 1
ATOM 1569 C C . ASP B 1 55 ? 5.113 -9.156 0.412 1 98.81 55 ASP B C 1
ATOM 1571 O O . ASP B 1 55 ? 5.16 -8.32 1.322 1 98.81 55 ASP B O 1
ATOM 1575 N N . GLN B 1 56 ? 5.109 -8.836 -0.832 1 98.81 56 GLN B N 1
ATOM 1576 C CA . GLN B 1 56 ? 5.082 -7.426 -1.225 1 98.81 56 GLN B CA 1
ATOM 1577 C C . GLN B 1 56 ? 3.777 -6.762 -0.797 1 98.81 56 GLN B C 1
ATOM 1579 O O . GLN B 1 56 ? 3.781 -5.629 -0.314 1 98.81 56 GLN B O 1
ATOM 1584 N N . LEU B 1 57 ? 2.701 -7.488 -0.955 1 98.88 57 LEU B N 1
ATOM 1585 C CA . LEU B 1 57 ? 1.42 -6.953 -0.508 1 98.88 57 LEU B CA 1
ATOM 1586 C C . LEU B 1 57 ? 1.373 -6.855 1.014 1 98.88 57 LEU B C 1
ATOM 1588 O O . LEU B 1 57 ? 0.832 -5.891 1.561 1 98.88 57 LEU B O 1
ATOM 1592 N N . ALA B 1 58 ? 1.926 -7.867 1.711 1 98.88 58 ALA B N 1
ATOM 1593 C CA . ALA B 1 58 ? 2.029 -7.793 3.166 1 98.88 58 ALA B CA 1
ATOM 1594 C C . ALA B 1 58 ? 2.752 -6.523 3.602 1 98.88 58 ALA B C 1
ATOM 1596 O O . ALA B 1 58 ? 2.344 -5.863 4.562 1 98.88 58 ALA B O 1
ATOM 1597 N N . SER B 1 59 ? 3.779 -6.172 2.926 1 98.88 59 SER B N 1
ATO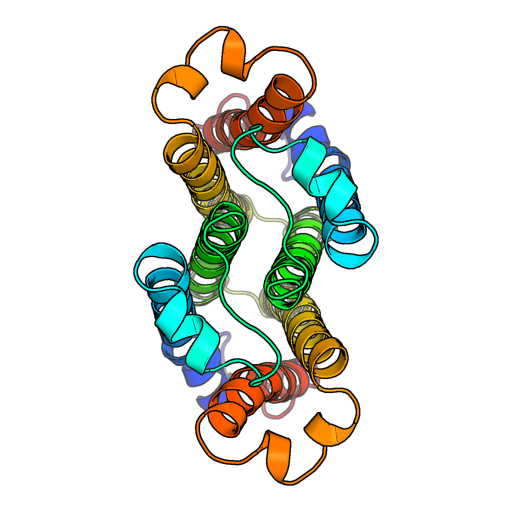M 1598 C CA . SER B 1 59 ? 4.531 -4.953 3.219 1 98.88 59 SER B CA 1
ATOM 1599 C C . SER B 1 59 ? 3.668 -3.711 3.027 1 98.88 59 SER B C 1
ATOM 1601 O O . SER B 1 59 ? 3.721 -2.783 3.836 1 98.88 59 SER B O 1
ATOM 1603 N N . ALA B 1 60 ? 2.908 -3.693 1.98 1 98.81 60 ALA B N 1
ATOM 1604 C CA . ALA B 1 60 ? 1.992 -2.58 1.74 1 98.81 60 ALA B CA 1
ATOM 1605 C C . ALA B 1 60 ? 0.96 -2.469 2.859 1 98.81 60 ALA B C 1
ATOM 1607 O O . ALA B 1 60 ? 0.609 -1.364 3.279 1 98.81 60 ALA B O 1
ATOM 1608 N N . TYR B 1 61 ? 0.508 -3.607 3.367 1 98.81 61 TYR B N 1
ATOM 1609 C CA . TYR B 1 61 ? -0.475 -3.596 4.445 1 98.81 61 TYR B CA 1
ATOM 1610 C C . TYR B 1 61 ? 0.135 -3.064 5.734 1 98.81 61 TYR B C 1
ATOM 1612 O O . TYR B 1 61 ? -0.547 -2.416 6.531 1 98.81 61 TYR B O 1
ATOM 1620 N N . LEU B 1 62 ? 1.357 -3.303 5.93 1 98.69 62 LEU B N 1
ATOM 1621 C CA . LEU B 1 62 ? 2.039 -2.703 7.07 1 98.69 62 LEU B CA 1
ATOM 1622 C C . LEU B 1 62 ? 2.084 -1.184 6.941 1 98.69 62 LEU B C 1
ATOM 1624 O O . LEU B 1 62 ? 1.884 -0.467 7.926 1 98.69 62 LEU B O 1
ATOM 1628 N N . PHE B 1 63 ? 2.33 -0.726 5.711 1 98.75 63 PHE B N 1
ATOM 1629 C CA . PHE B 1 63 ? 2.305 0.71 5.457 1 98.75 63 PHE B CA 1
ATOM 1630 C C . PHE B 1 63 ? 0.915 1.28 5.711 1 98.75 63 PHE B C 1
ATOM 1632 O O . PHE B 1 63 ? 0.778 2.369 6.273 1 98.75 63 PHE B O 1
ATOM 1639 N N . PHE B 1 64 ? -0.137 0.544 5.344 1 98.75 64 PHE B N 1
ATOM 1640 C CA . PHE B 1 64 ? -1.504 0.974 5.617 1 98.75 64 PHE B CA 1
ATOM 1641 C C . PHE B 1 64 ? -1.745 1.1 7.113 1 98.75 64 PHE B C 1
ATOM 1643 O O . PHE B 1 64 ? -2.303 2.098 7.578 1 98.75 64 PHE B O 1
ATOM 1650 N N . ALA B 1 65 ? -1.337 0.081 7.801 1 98.75 65 ALA B N 1
ATOM 1651 C CA . ALA B 1 65 ? -1.515 0.09 9.25 1 98.75 65 ALA B CA 1
ATOM 1652 C C . ALA B 1 65 ? -0.776 1.264 9.891 1 98.75 65 ALA B C 1
ATOM 1654 O O . ALA B 1 65 ? -1.303 1.922 10.789 1 98.75 65 ALA B O 1
ATOM 1655 N N . PHE B 1 66 ? 0.394 1.528 9.461 1 98.81 66 PHE B N 1
ATOM 1656 C CA . PHE B 1 66 ? 1.177 2.648 9.969 1 98.81 66 PHE B CA 1
ATOM 1657 C C . PHE B 1 66 ? 0.482 3.973 9.672 1 98.81 66 PHE B C 1
ATOM 1659 O O . PHE B 1 66 ? 0.389 4.84 10.547 1 98.81 66 PHE B O 1
ATOM 1666 N N . THR B 1 67 ? 0.021 4.113 8.406 1 98.62 67 THR B N 1
ATOM 1667 C CA . THR B 1 67 ? -0.645 5.34 7.98 1 98.62 67 THR B CA 1
ATOM 1668 C C . THR B 1 67 ? -1.863 5.629 8.852 1 98.62 67 THR B C 1
ATOM 1670 O O . THR B 1 67 ? -2.045 6.754 9.32 1 98.62 67 THR B O 1
ATOM 1673 N N . GLU B 1 68 ? -2.557 4.582 9.125 1 98.38 68 GLU B N 1
ATOM 1674 C CA . GLU B 1 68 ? -3.797 4.75 9.875 1 98.38 68 GLU B CA 1
ATOM 1675 C C . GLU B 1 68 ? -3.533 4.793 11.375 1 98.38 68 GLU B C 1
ATOM 1677 O O . GLU B 1 68 ? -4.023 5.684 12.07 1 98.38 68 GLU B O 1
ATOM 1682 N N . GLY B 1 69 ? -2.713 3.973 11.844 1 97.69 69 GLY B N 1
ATOM 1683 C CA . GLY B 1 69 ? -2.484 3.834 13.273 1 97.69 69 GLY B CA 1
ATOM 1684 C C . GLY B 1 69 ? -1.534 4.879 13.828 1 97.69 69 GLY B C 1
ATOM 1685 O O . GLY B 1 69 ? -1.563 5.176 15.023 1 97.69 69 GLY B O 1
ATOM 1686 N N . VAL B 1 70 ? -0.696 5.441 12.977 1 98.19 70 VAL B N 1
ATOM 1687 C CA . VAL B 1 70 ? 0.339 6.336 13.484 1 98.19 70 VAL B CA 1
ATOM 1688 C C . VAL B 1 70 ? 0.275 7.672 12.75 1 98.19 70 VAL B C 1
ATOM 1690 O O . VAL B 1 70 ? 0.042 8.719 13.359 1 98.19 70 VAL B O 1
ATOM 1693 N N . LEU B 1 71 ? 0.358 7.715 11.469 1 98.12 71 LEU B N 1
ATOM 1694 C CA . LEU B 1 71 ? 0.457 8.961 10.703 1 98.12 71 LEU B CA 1
ATOM 1695 C C . LEU B 1 71 ? -0.763 9.844 10.945 1 98.12 71 LEU B C 1
ATOM 1697 O O . LEU B 1 71 ? -0.625 11.039 11.195 1 98.12 71 LEU B O 1
ATOM 1701 N N . LEU B 1 72 ? -1.921 9.242 10.969 1 97.44 72 LEU B N 1
ATOM 1702 C CA . LEU B 1 72 ? -3.139 10.023 11.172 1 97.44 72 LEU B CA 1
ATOM 1703 C C . LEU B 1 72 ? -3.18 10.609 12.578 1 97.44 72 LEU B C 1
ATOM 1705 O O . LEU B 1 72 ? -3.859 11.609 12.812 1 97.44 72 LEU B O 1
ATOM 1709 N N . ARG B 1 73 ? -2.418 10.055 13.492 1 95.31 73 ARG B N 1
ATOM 1710 C CA . ARG B 1 73 ? -2.383 10.578 14.852 1 95.31 73 ARG B CA 1
ATOM 1711 C C . ARG B 1 73 ? -1.397 11.734 14.969 1 95.31 73 ARG B C 1
ATOM 1713 O O . ARG B 1 73 ? -1.503 12.555 15.883 1 95.31 73 ARG B O 1
ATOM 1720 N N . VAL B 1 74 ? -0.481 11.719 14.062 1 93.44 74 VAL B N 1
ATOM 1721 C CA . VAL B 1 74 ? 0.562 12.734 14.133 1 93.44 74 VAL B CA 1
ATOM 1722 C C . VAL B 1 74 ? 0.099 14 13.406 1 93.44 74 VAL B C 1
ATOM 1724 O O . VAL B 1 74 ? 0.587 15.094 13.688 1 93.44 74 VAL B O 1
ATOM 1727 N N . VAL B 1 75 ? -0.783 13.82 12.484 1 91.69 75 VAL B N 1
ATOM 1728 C CA . VAL B 1 75 ? -1.313 14.922 11.688 1 91.69 75 VAL B CA 1
ATOM 1729 C C . VAL B 1 75 ? -2.408 15.648 12.461 1 91.69 75 VAL B C 1
ATOM 1731 O O . VAL B 1 75 ? -3.32 15.016 13 1 91.69 75 VAL B O 1
ATOM 1734 N N . ASN B 1 76 ? -2.348 17 12.523 1 84.88 76 ASN B N 1
ATOM 1735 C CA . ASN B 1 76 ? -3.262 17.75 13.375 1 84.88 76 ASN B CA 1
ATOM 1736 C C . ASN B 1 76 ? -4.199 18.625 12.547 1 84.88 76 ASN B C 1
ATOM 1738 O O . ASN B 1 76 ? -5.016 19.375 13.109 1 84.88 76 ASN B O 1
ATOM 1742 N N . ASP B 1 77 ? -4.07 18.625 11.203 1 89.56 77 ASP B N 1
ATOM 1743 C CA . ASP B 1 77 ? -4.938 19.5 10.406 1 89.56 77 ASP B CA 1
ATOM 1744 C C . ASP B 1 77 ? -5.859 18.672 9.508 1 89.56 77 ASP B C 1
ATOM 1746 O O . ASP B 1 77 ? -5.445 17.656 8.953 1 89.56 77 ASP B O 1
ATOM 1750 N N . LYS B 1 78 ? -7.062 19.219 9.289 1 91.44 78 LYS B N 1
ATOM 1751 C CA . LYS B 1 78 ? -8.125 18.547 8.562 1 91.44 78 LYS B CA 1
ATOM 1752 C C . LYS B 1 78 ? -7.766 18.375 7.086 1 91.44 78 LYS B C 1
ATOM 1754 O O . LYS B 1 78 ? -8.125 17.375 6.465 1 91.44 78 LYS B O 1
ATOM 1759 N N . ARG B 1 79 ? -7.137 19.328 6.539 1 93.44 79 ARG B N 1
ATOM 1760 C CA . ARG B 1 79 ? -6.785 19.266 5.121 1 93.44 79 ARG B CA 1
ATOM 1761 C C . ARG B 1 79 ? -5.891 18.062 4.824 1 93.44 79 ARG B C 1
ATOM 1763 O O . ARG B 1 79 ? -6.156 17.297 3.896 1 93.44 79 ARG B O 1
ATOM 1770 N N . THR B 1 80 ? -4.824 17.906 5.617 1 95.06 80 THR B N 1
ATOM 1771 C CA . THR B 1 80 ? -3.906 16.781 5.43 1 95.06 80 THR B CA 1
ATOM 1772 C C . THR B 1 80 ? -4.613 15.453 5.684 1 95.06 80 THR B C 1
ATOM 1774 O O . THR B 1 80 ? -4.422 14.492 4.938 1 95.06 80 THR B O 1
ATOM 1777 N N . TRP B 1 81 ? -5.469 15.383 6.691 1 95.75 81 TRP B N 1
ATOM 1778 C CA . TRP B 1 81 ? -6.262 14.188 6.957 1 95.75 81 TRP B CA 1
ATOM 1779 C C . TRP B 1 81 ? -7.086 13.797 5.73 1 95.75 81 TRP B C 1
ATOM 1781 O O . TRP B 1 81 ? -7.102 12.633 5.328 1 95.75 81 TRP B O 1
ATOM 1791 N N . ARG B 1 82 ? -7.711 14.773 5.117 1 96.75 82 ARG B N 1
ATOM 1792 C CA . ARG B 1 82 ? -8.578 14.516 3.973 1 96.75 82 ARG B CA 1
ATOM 1793 C C . ARG B 1 82 ? -7.785 13.969 2.793 1 96.75 82 ARG B C 1
ATOM 1795 O O . ARG B 1 82 ? -8.242 13.062 2.098 1 96.75 82 ARG B O 1
ATOM 1802 N N . TRP B 1 83 ? -6.648 14.484 2.627 1 97.81 83 TRP B N 1
ATOM 1803 C CA . TRP B 1 83 ? -5.824 14.008 1.519 1 97.81 83 TRP B CA 1
ATOM 1804 C C . TRP B 1 83 ? -5.32 12.594 1.781 1 97.81 83 TRP B C 1
ATOM 1806 O O . TRP B 1 83 ? -5.234 11.781 0.86 1 97.81 83 TRP B O 1
ATOM 1816 N N . ILE B 1 84 ? -4.895 12.273 3.051 1 98.31 84 ILE B N 1
ATOM 1817 C CA . ILE B 1 84 ? -4.488 10.914 3.393 1 98.31 84 ILE B CA 1
ATOM 1818 C C . ILE B 1 84 ? -5.645 9.953 3.148 1 98.31 84 ILE B C 1
ATOM 1820 O O . ILE B 1 84 ? -5.473 8.914 2.51 1 98.31 84 ILE B O 1
ATOM 1824 N N . LEU B 1 85 ? -6.82 10.398 3.578 1 98.31 85 LEU B N 1
ATOM 1825 C CA . LEU B 1 85 ? -7.992 9.539 3.438 1 98.31 85 LEU B CA 1
ATOM 1826 C C . LEU B 1 85 ? -8.391 9.398 1.973 1 98.31 85 LEU B C 1
ATOM 1828 O O . LEU B 1 85 ? -8.875 8.344 1.552 1 98.31 85 LEU B O 1
ATOM 1832 N N . PHE B 1 86 ? -8.219 10.398 1.214 1 98.75 86 PHE B N 1
ATOM 1833 C CA . PHE B 1 86 ? -8.516 10.305 -0.211 1 98.75 86 PHE B CA 1
ATOM 1834 C C . PHE B 1 86 ? -7.586 9.305 -0.894 1 98.75 86 PHE B C 1
ATOM 1836 O O . PHE B 1 86 ? -8.023 8.516 -1.728 1 98.75 86 PHE B O 1
ATOM 1843 N N . GLY B 1 87 ? -6.301 9.383 -0.575 1 98.69 87 GLY B N 1
ATOM 1844 C CA . GLY B 1 87 ? -5.379 8.391 -1.105 1 98.69 87 GLY B CA 1
ATOM 1845 C C . GLY B 1 87 ? -5.758 6.969 -0.738 1 98.69 87 GLY B C 1
ATOM 1846 O O . GLY B 1 87 ? -5.715 6.07 -1.583 1 98.69 87 GLY B O 1
ATOM 1847 N N . LEU B 1 88 ? -6.121 6.746 0.497 1 98.81 88 LEU B N 1
ATOM 1848 C CA . LEU B 1 88 ? -6.559 5.434 0.953 1 98.81 88 LEU B CA 1
ATOM 1849 C C . LEU B 1 88 ? -7.828 5 0.227 1 98.81 88 LEU B C 1
ATOM 1851 O O . LEU B 1 88 ? -8 3.818 -0.078 1 98.81 88 LEU B O 1
ATOM 1855 N N . LEU B 1 89 ? -8.742 5.961 -0.047 1 98.81 89 LEU B N 1
ATOM 1856 C CA . LEU B 1 89 ? -9.969 5.66 -0.771 1 98.81 89 LEU B CA 1
ATOM 1857 C C . LEU B 1 89 ? -9.664 5.141 -2.17 1 98.81 89 LEU B C 1
ATOM 1859 O O . LEU B 1 89 ? -10.305 4.199 -2.641 1 98.81 89 LEU B O 1
ATOM 1863 N N . LEU B 1 90 ? -8.688 5.719 -2.807 1 98.69 90 LEU B N 1
ATOM 1864 C CA . LEU B 1 90 ? -8.281 5.227 -4.121 1 98.69 90 LEU B CA 1
ATOM 1865 C C . LEU B 1 90 ? -7.848 3.768 -4.043 1 98.69 90 LEU B C 1
ATOM 1867 O O . LEU B 1 90 ? -8.211 2.961 -4.902 1 98.69 90 LEU B O 1
ATOM 1871 N N . CYS B 1 91 ? -7.09 3.484 -3.031 1 98.75 91 CYS B N 1
ATOM 1872 C CA . CYS B 1 91 ? -6.637 2.111 -2.834 1 98.75 91 CYS B CA 1
ATOM 1873 C C . CYS B 1 91 ? -7.812 1.186 -2.547 1 98.75 91 CYS B C 1
ATOM 1875 O O . CYS B 1 91 ? -7.871 0.07 -3.066 1 98.75 91 CYS B O 1
ATOM 1877 N N . ASP B 1 92 ? -8.781 1.664 -1.733 1 98.69 92 ASP B N 1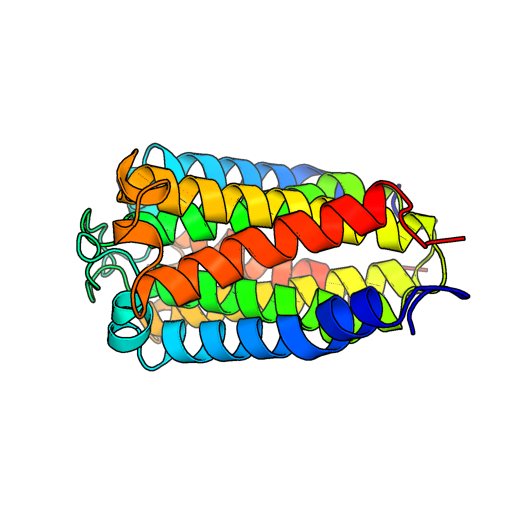
ATOM 1878 C CA . ASP B 1 92 ? -9.977 0.881 -1.437 1 98.69 92 ASP B CA 1
ATOM 1879 C C . ASP B 1 92 ? -10.75 0.547 -2.713 1 98.69 92 ASP B C 1
ATOM 1881 O O . ASP B 1 92 ? -11.188 -0.589 -2.898 1 98.69 92 ASP B O 1
ATOM 1885 N N . LEU B 1 93 ? -10.906 1.491 -3.531 1 98.75 93 LEU B N 1
ATOM 1886 C CA . LEU B 1 93 ? -11.609 1.279 -4.793 1 98.75 93 LEU B CA 1
ATOM 1887 C C . LEU B 1 93 ? -10.859 0.273 -5.664 1 98.75 93 LEU B C 1
ATOM 1889 O O . LEU B 1 93 ? -11.484 -0.527 -6.367 1 98.75 93 LEU B O 1
ATOM 1893 N N . GLY B 1 94 ? -9.562 0.352 -5.617 1 98.56 94 GLY B N 1
ATOM 1894 C CA . GLY B 1 94 ? -8.758 -0.642 -6.316 1 98.56 94 GLY B CA 1
ATOM 1895 C C . GLY B 1 94 ? -8.984 -2.053 -5.805 1 98.56 94 GLY B C 1
ATOM 1896 O O . GLY B 1 94 ? -9.023 -3.004 -6.586 1 98.56 94 GLY B O 1
ATOM 1897 N N . HIS B 1 95 ? -9.07 -2.234 -4.512 1 98.5 95 HIS B N 1
ATOM 1898 C CA . HIS B 1 95 ? -9.336 -3.551 -3.941 1 98.5 95 HIS B CA 1
ATOM 1899 C C . HIS B 1 95 ? -10.719 -4.051 -4.324 1 98.5 95 HIS B C 1
ATOM 1901 O O . HIS B 1 95 ? -10.906 -5.238 -4.59 1 98.5 95 HIS B O 1
ATOM 1907 N N . CYS B 1 96 ? -11.727 -3.172 -4.348 1 97.94 96 CYS B N 1
ATOM 1908 C CA . CYS B 1 96 ? -13.047 -3.535 -4.844 1 97.94 96 CYS B CA 1
ATOM 1909 C C . CYS B 1 96 ? -12.984 -3.963 -6.305 1 97.94 96 CYS B C 1
ATOM 1911 O O . CYS B 1 96 ? -13.602 -4.957 -6.695 1 97.94 96 CYS B O 1
ATOM 1913 N N . TYR B 1 97 ? -12.273 -3.246 -7.055 1 98 97 TYR B N 1
ATOM 1914 C CA . TYR B 1 97 ? -12.086 -3.574 -8.461 1 98 97 TYR B CA 1
ATOM 1915 C C . TYR B 1 97 ? -11.438 -4.945 -8.617 1 98 97 TYR B C 1
ATOM 1917 O O . TYR B 1 97 ? -11.828 -5.73 -9.484 1 98 97 TYR B O 1
ATOM 1925 N N . ALA B 1 98 ? -10.445 -5.246 -7.824 1 97.94 98 ALA B N 1
ATOM 1926 C CA . ALA B 1 98 ? -9.789 -6.551 -7.859 1 97.94 98 ALA B CA 1
ATOM 1927 C C . ALA B 1 98 ? -10.789 -7.676 -7.609 1 97.94 98 ALA B C 1
ATOM 1929 O O . ALA B 1 98 ? -10.773 -8.695 -8.305 1 97.94 98 ALA B O 1
ATOM 1930 N N . ALA B 1 99 ? -11.633 -7.457 -6.645 1 96.69 99 ALA B N 1
ATOM 1931 C CA . ALA B 1 99 ? -12.664 -8.445 -6.352 1 96.69 99 ALA B CA 1
ATOM 1932 C C . ALA B 1 99 ? -13.625 -8.609 -7.523 1 96.69 99 ALA B C 1
ATOM 1934 O O . ALA B 1 99 ? -14 -9.727 -7.883 1 96.69 99 ALA B O 1
ATOM 1935 N N . TRP B 1 100 ? -14.008 -7.504 -8.109 1 96.69 100 TRP B N 1
ATOM 1936 C CA . TRP B 1 100 ? -14.898 -7.547 -9.258 1 96.69 100 TRP B CA 1
ATOM 1937 C C . TRP B 1 100 ? -14.242 -8.266 -10.438 1 96.69 100 TRP B C 1
ATOM 1939 O O . TRP B 1 100 ? -14.891 -9.039 -11.141 1 96.69 100 TRP B O 1
ATOM 1949 N N . CYS B 1 101 ? -13.016 -7.984 -10.68 1 96.12 101 CYS B N 1
ATOM 1950 C CA . CYS B 1 101 ? -12.289 -8.656 -11.758 1 96.12 101 CYS B CA 1
ATOM 1951 C C . CYS B 1 101 ? -12.289 -10.164 -11.555 1 96.12 101 CYS B C 1
ATOM 1953 O O . CYS B 1 101 ? -12.375 -10.93 -12.516 1 96.12 101 CYS B O 1
ATOM 1955 N N . GLU B 1 102 ? -12.188 -10.578 -10.289 1 95.62 102 GLU B N 1
ATOM 1956 C CA . GLU B 1 102 ? -12.102 -12 -9.961 1 95.62 102 GLU B CA 1
ATOM 1957 C C . GLU B 1 102 ? -13.469 -12.672 -10.023 1 95.62 102 GLU B C 1
ATOM 1959 O O . GLU B 1 102 ? -13.602 -13.781 -10.547 1 95.62 102 GLU B O 1
ATOM 1964 N N . MET B 1 103 ? -14.484 -11.945 -9.586 1 94.25 103 MET B N 1
ATOM 1965 C CA . MET B 1 103 ? -15.781 -12.578 -9.383 1 94.25 103 MET B CA 1
ATOM 1966 C C . MET B 1 103 ? -16.75 -12.211 -10.5 1 94.25 103 MET B C 1
ATOM 1968 O O . MET B 1 103 ? -17.797 -12.836 -10.648 1 94.25 103 MET B O 1
ATOM 1972 N N . GLY B 1 104 ? -16.453 -11.18 -11.195 1 94.06 104 GLY B N 1
ATOM 1973 C CA . GLY B 1 104 ? -17.422 -10.633 -12.125 1 94.06 104 GLY B CA 1
ATOM 1974 C C . GLY B 1 104 ? -18.672 -10.102 -11.445 1 94.06 104 GLY B C 1
ATOM 1975 O O . GLY B 1 104 ? -18.594 -9.547 -10.352 1 94.06 104 GLY B O 1
ATOM 1976 N N . ASP B 1 105 ? -19.766 -10.344 -12.07 1 93.19 105 ASP B N 1
ATOM 1977 C CA . ASP B 1 105 ? -21.031 -9.766 -11.594 1 93.19 105 ASP B CA 1
ATOM 1978 C C . ASP B 1 105 ? -21.531 -10.492 -10.352 1 93.19 105 ASP B C 1
ATOM 1980 O O . ASP B 1 105 ? -22.422 -10.008 -9.664 1 93.19 105 ASP B O 1
ATOM 1984 N N . LYS B 1 106 ? -21 -11.594 -10.031 1 92.19 106 LYS B N 1
ATOM 1985 C CA . LYS B 1 106 ? -21.391 -12.344 -8.844 1 92.19 106 LYS B CA 1
ATOM 1986 C C . LYS B 1 106 ? -21.125 -11.547 -7.574 1 92.19 106 LYS B C 1
ATOM 1988 O O . LYS B 1 106 ? -21.719 -11.812 -6.523 1 92.19 106 LYS B O 1
ATOM 1993 N N . VAL B 1 107 ? -20.234 -10.617 -7.66 1 92.94 107 VAL B N 1
ATOM 1994 C CA . VAL B 1 107 ? -19.891 -9.805 -6.496 1 92.94 107 VAL B CA 1
ATOM 1995 C C . VAL B 1 107 ? -21.125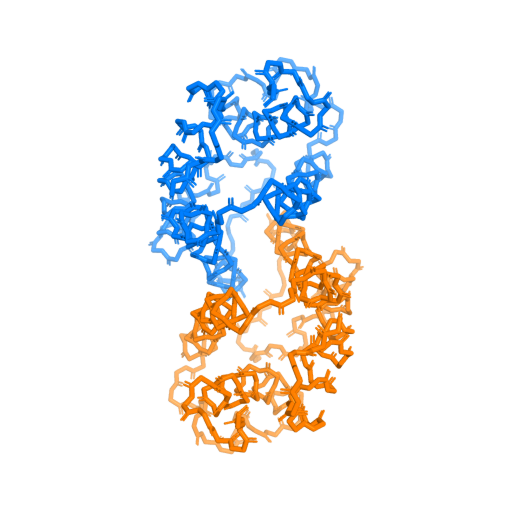 -9.039 -6.023 1 92.94 107 VAL B C 1
ATOM 1997 O O . VAL B 1 107 ? -21.25 -8.711 -4.844 1 92.94 107 VAL B O 1
ATOM 2000 N N . PHE B 1 108 ? -22.047 -8.781 -6.863 1 93.88 108 PHE B N 1
ATOM 2001 C CA . PHE B 1 108 ? -23.219 -7.988 -6.527 1 93.88 108 PHE B CA 1
ATOM 2002 C C . PHE B 1 108 ? -24.375 -8.883 -6.074 1 93.88 108 PHE B C 1
ATOM 2004 O O . PHE B 1 108 ? -25.406 -8.391 -5.633 1 93.88 108 PHE B O 1
ATOM 2011 N N . GLY B 1 109 ? -24.172 -10.188 -6.207 1 93.31 109 GLY B N 1
ATOM 2012 C CA . GLY B 1 109 ? -25.219 -11.133 -5.812 1 93.31 109 GLY B CA 1
ATOM 2013 C C . GLY B 1 109 ? -24.969 -11.742 -4.449 1 93.31 109 GLY B C 1
ATOM 2014 O O . GLY B 1 109 ? -24 -11.414 -3.775 1 93.31 109 GLY B O 1
ATOM 2015 N N . ALA B 1 110 ? -25.828 -12.648 -4.043 1 92.06 110 ALA B N 1
ATOM 2016 C CA . ALA B 1 110 ? -25.781 -13.297 -2.736 1 92.06 110 ALA B CA 1
ATOM 2017 C C . ALA B 1 110 ? -24.484 -14.07 -2.553 1 92.06 110 ALA B C 1
ATOM 2019 O O . ALA B 1 110 ? -23.969 -14.172 -1.438 1 92.06 110 ALA B O 1
ATOM 2020 N N . GLU B 1 111 ? -24.047 -14.484 -3.6 1 88 111 GLU B N 1
ATOM 2021 C CA . GLU B 1 111 ? -22.828 -15.289 -3.568 1 88 111 GLU B CA 1
ATOM 2022 C C . GLU B 1 111 ? -21.656 -14.492 -3.01 1 88 111 GLU B C 1
ATOM 2024 O O . GLU B 1 111 ? -20.828 -15.031 -2.283 1 88 111 GLU B O 1
ATOM 2029 N N . GLY B 1 112 ? -21.609 -13.242 -3.393 1 90.56 112 GLY B N 1
ATOM 2030 C CA . GLY B 1 112 ? -20.516 -12.398 -2.941 1 90.56 112 GLY B CA 1
ATOM 2031 C C . GLY B 1 112 ? -20.656 -11.977 -1.491 1 90.56 112 GLY B C 1
ATOM 2032 O O . GLY B 1 112 ? -19.719 -11.414 -0.913 1 90.56 112 GLY B O 1
ATOM 2033 N N . TRP B 1 113 ? -21.719 -12.375 -0.835 1 93.56 113 TRP B N 1
ATOM 2034 C CA . TRP B 1 113 ? -21.984 -11.805 0.482 1 93.56 113 TRP B CA 1
ATOM 2035 C C . TRP B 1 113 ? -22.328 -12.891 1.488 1 93.56 113 TRP B C 1
ATOM 2037 O O . TRP B 1 113 ? -22.891 -12.609 2.545 1 93.56 113 TRP B O 1
ATOM 2047 N N . ARG B 1 114 ? -22 -14.078 1.105 1 91.75 114 ARG B N 1
ATOM 2048 C CA . ARG B 1 114 ? -22.188 -15.195 2.027 1 91.75 114 ARG B CA 1
ATOM 2049 C C . ARG B 1 114 ? -20.859 -15.742 2.525 1 91.75 114 ARG B C 1
ATOM 2051 O O . ARG B 1 114 ? -19.906 -15.836 1.758 1 91.75 114 ARG B O 1
ATOM 2058 N N . GLY B 1 115 ? -20.844 -16.062 3.846 1 92.12 115 GLY B N 1
ATOM 2059 C CA . GLY B 1 115 ? -19.672 -16.703 4.418 1 92.12 115 GLY B CA 1
ATOM 2060 C C . GLY B 1 115 ? -18.438 -15.82 4.406 1 92.12 115 GLY B C 1
ATOM 2061 O O . GLY B 1 115 ? -18.516 -14.641 4.762 1 92.12 115 GLY B O 1
ATOM 2062 N N . LYS B 1 116 ? -17.312 -16.406 4.008 1 92.06 116 LYS B N 1
ATOM 2063 C CA . LYS B 1 116 ? -16.031 -15.695 4.031 1 92.06 116 LYS B CA 1
ATOM 2064 C C . LYS B 1 116 ? -15.953 -14.664 2.916 1 92.06 116 LYS B C 1
ATOM 2066 O O . LYS B 1 116 ? -15.328 -13.609 3.08 1 92.06 116 LYS B O 1
ATOM 2071 N N . ASP B 1 117 ? -16.656 -14.945 1.799 1 90.38 117 ASP B N 1
ATOM 2072 C CA . ASP B 1 117 ? -16.734 -13.945 0.736 1 90.38 117 ASP B CA 1
ATOM 2073 C C . ASP B 1 117 ? -17.359 -12.648 1.243 1 90.38 117 ASP B C 1
ATOM 2075 O O . ASP B 1 117 ? -16.922 -11.555 0.875 1 90.38 117 ASP B O 1
ATOM 2079 N N . GLY B 1 118 ? -18.328 -12.828 2.07 1 93.38 118 GLY B N 1
ATOM 2080 C CA . GLY B 1 118 ? -19 -11.664 2.65 1 93.38 118 GLY B CA 1
ATOM 2081 C C . GLY B 1 118 ? -18.078 -10.852 3.555 1 93.38 118 GLY B C 1
ATOM 2082 O O . GLY B 1 118 ? -18.156 -9.625 3.578 1 93.38 118 GLY B O 1
ATOM 2083 N N . ILE B 1 119 ? -17.219 -11.523 4.234 1 93.5 119 ILE B N 1
ATOM 2084 C CA . ILE B 1 119 ? -16.266 -10.859 5.113 1 93.5 119 ILE B CA 1
ATOM 2085 C C . ILE B 1 119 ? -15.289 -10.023 4.281 1 93.5 119 ILE B C 1
ATOM 2087 O O . ILE B 1 119 ? -15.102 -8.836 4.543 1 93.5 119 ILE B O 1
ATOM 2091 N N . THR B 1 120 ? -14.781 -10.641 3.316 1 94.62 120 THR B N 1
ATOM 2092 C CA . THR B 1 120 ? -13.812 -9.953 2.467 1 94.62 120 THR B CA 1
ATOM 2093 C C . THR B 1 120 ? -14.469 -8.766 1.765 1 94.62 120 THR B C 1
ATOM 2095 O O . THR B 1 120 ? -13.906 -7.668 1.746 1 94.62 120 THR B O 1
ATOM 2098 N N . ASN B 1 121 ? -15.617 -9.016 1.184 1 94.56 121 ASN B N 1
ATOM 2099 C CA . ASN B 1 121 ? -16.297 -7.934 0.475 1 94.56 121 ASN B CA 1
ATOM 2100 C C . ASN B 1 121 ? -16.688 -6.801 1.422 1 94.56 121 ASN B C 1
ATOM 2102 O O . ASN B 1 121 ? -16.625 -5.625 1.051 1 94.56 121 ASN B O 1
ATOM 2106 N N . SER B 1 122 ? -17.047 -7.121 2.615 1 95.62 122 SER B N 1
ATOM 2107 C CA . SER B 1 122 ? -17.344 -6.102 3.611 1 95.62 122 SER B CA 1
ATOM 2108 C C . SER B 1 122 ? -16.109 -5.281 3.959 1 95.62 122 SER B C 1
ATOM 2110 O O . SER B 1 122 ? -16.172 -4.051 4.023 1 95.62 122 SER B O 1
ATOM 2112 N N . LEU B 1 123 ? -14.969 -5.922 4.039 1 96.81 123 LEU B N 1
ATOM 2113 C CA . LEU B 1 123 ? -13.727 -5.246 4.402 1 96.81 123 LEU B CA 1
ATOM 2114 C C . LEU B 1 123 ? -13.188 -4.43 3.23 1 96.81 123 LEU B C 1
ATOM 2116 O O . LEU B 1 123 ? -12.359 -3.537 3.42 1 96.81 123 LEU B O 1
ATOM 2120 N N . ASN B 1 124 ? -13.664 -4.734 2.057 1 97.06 124 ASN B N 1
ATOM 2121 C CA . ASN B 1 124 ? -13.344 -3.916 0.892 1 97.06 124 ASN B CA 1
ATOM 2122 C C . ASN B 1 124 ? -14.266 -2.709 0.78 1 97.06 124 ASN B C 1
ATOM 2124 O O . ASN B 1 124 ? -13.82 -1.605 0.464 1 97.06 124 ASN B O 1
ATOM 2128 N N . VAL B 1 125 ? -15.547 -2.891 1.104 1 97.94 125 VAL B N 1
ATOM 2129 C CA . VAL B 1 125 ? -16.562 -1.884 0.826 1 97.94 125 VAL B CA 1
ATOM 2130 C C . VAL B 1 125 ? -16.672 -0.919 2.006 1 97.94 125 VAL B C 1
ATOM 2132 O O . VAL B 1 125 ? -16.859 0.284 1.815 1 97.94 125 VAL B O 1
ATOM 2135 N N . LEU B 1 126 ? -16.516 -1.437 3.188 1 98.06 126 LEU B N 1
ATOM 2136 C CA . LEU B 1 126 ? -16.703 -0.622 4.383 1 98.06 126 LEU B CA 1
ATOM 2137 C C . LEU B 1 126 ? -15.742 0.568 4.383 1 98.06 126 LEU B C 1
ATOM 2139 O O . LEU B 1 126 ? -16.156 1.705 4.609 1 98.06 126 LEU B O 1
ATOM 2143 N N . PRO B 1 127 ? -14.469 0.385 4.105 1 98.62 127 PRO B N 1
ATOM 2144 C CA . PRO B 1 127 ? -13.586 1.549 4.051 1 98.62 127 PRO B CA 1
ATOM 2145 C C . PRO B 1 127 ? -14 2.559 2.986 1 98.62 127 PRO B C 1
ATOM 2147 O O . PRO B 1 127 ? -13.867 3.77 3.189 1 98.62 127 PRO B O 1
ATOM 2150 N N . VAL B 1 128 ? -14.484 2.117 1.855 1 98.81 128 VAL B N 1
ATOM 2151 C CA . VAL B 1 128 ? -14.961 3.02 0.812 1 98.81 128 VAL B CA 1
ATOM 2152 C C . VAL B 1 128 ? -16.094 3.885 1.354 1 98.81 128 VAL B C 1
ATOM 2154 O O . VAL B 1 128 ? -16.094 5.105 1.187 1 98.81 128 VAL B O 1
ATOM 2157 N N . VAL B 1 129 ? -17 3.281 2.018 1 98.62 129 VAL B N 1
ATOM 2158 C CA . VAL B 1 129 ? -18.188 3.965 2.529 1 98.62 129 VAL B CA 1
ATOM 2159 C C . VAL B 1 129 ? -17.781 4.953 3.621 1 98.62 129 VAL B C 1
ATOM 2161 O O . VAL B 1 129 ? -18.156 6.129 3.576 1 98.62 129 VAL B O 1
ATOM 2164 N N . ILE B 1 130 ? -16.984 4.547 4.535 1 98.44 130 ILE B N 1
ATOM 2165 C CA . ILE B 1 130 ? -16.609 5.359 5.691 1 98.44 130 ILE B CA 1
ATOM 2166 C C . ILE B 1 130 ? -15.758 6.539 5.242 1 98.44 130 ILE B C 1
ATOM 2168 O O . ILE B 1 130 ? -15.977 7.672 5.672 1 98.44 130 ILE B O 1
ATOM 2172 N N . ARG B 1 131 ? -14.859 6.332 4.383 1 98.44 131 ARG B N 1
ATOM 2173 C CA . ARG B 1 131 ? -13.984 7.406 3.918 1 98.44 131 ARG B CA 1
ATOM 2174 C C . ARG B 1 131 ? -14.758 8.391 3.041 1 98.44 131 ARG B C 1
ATOM 2176 O O . ARG B 1 131 ? -14.516 9.602 3.098 1 98.44 131 ARG B O 1
ATOM 2183 N N . THR B 1 132 ? -15.594 7.82 2.184 1 98.62 132 THR B N 1
ATOM 2184 C CA . THR B 1 132 ? -16.406 8.711 1.368 1 98.62 132 THR B CA 1
ATOM 2185 C C . THR B 1 132 ? -17.281 9.602 2.25 1 98.62 132 THR B C 1
ATOM 2187 O O . THR B 1 132 ? -17.375 10.812 2.012 1 98.62 132 THR B O 1
ATOM 2190 N N . ALA B 1 133 ? -17.875 9.031 3.244 1 98.25 133 ALA B N 1
ATOM 2191 C CA . ALA B 1 133 ? -18.688 9.812 4.168 1 98.25 133 ALA B CA 1
ATOM 2192 C C . ALA B 1 133 ? -17.859 10.898 4.848 1 98.25 133 ALA B C 1
ATOM 2194 O O . ALA B 1 133 ? -18.297 12.055 4.93 1 98.25 133 ALA B O 1
ATOM 2195 N N . TYR B 1 134 ? -16.703 10.539 5.305 1 97.38 134 TYR B N 1
ATOM 2196 C CA . TYR B 1 134 ? -15.828 11.516 5.938 1 97.38 134 TYR B CA 1
ATOM 2197 C C . TYR B 1 134 ? -15.477 12.641 4.973 1 97.38 134 TYR B C 1
ATOM 2199 O O . TYR B 1 134 ? -15.547 13.82 5.328 1 97.38 134 TYR B O 1
ATOM 2207 N N . LEU B 1 135 ? -15.156 12.312 3.768 1 97.38 135 LEU B N 1
ATOM 2208 C CA . LEU B 1 135 ? -14.688 13.266 2.775 1 97.38 135 LEU B CA 1
ATOM 2209 C C . LEU B 1 135 ? -15.82 14.172 2.305 1 97.38 135 LEU B C 1
ATOM 2211 O O . LEU B 1 135 ? -15.586 15.312 1.908 1 97.38 135 LEU B O 1
ATOM 2215 N N . LEU B 1 136 ? -17.031 13.68 2.438 1 97.12 136 LEU B N 1
ATOM 2216 C CA . LEU B 1 136 ? -18.203 14.484 2.086 1 97.12 136 LEU B CA 1
ATOM 2217 C C . LEU B 1 136 ? -18.625 15.367 3.256 1 97.12 136 LEU B C 1
ATOM 2219 O O . LEU B 1 136 ? -19.547 16.172 3.125 1 97.12 136 LEU B O 1
ATOM 2223 N N . GLY B 1 137 ? -18.047 15.18 4.418 1 94.69 137 GLY B N 1
ATOM 2224 C CA . GLY B 1 137 ? -18.297 16.031 5.57 1 94.69 137 GLY B CA 1
ATOM 2225 C C . GLY B 1 137 ? -19.484 15.578 6.398 1 94.69 137 GLY B C 1
ATOM 2226 O O . GLY B 1 137 ? -20.062 16.375 7.137 1 94.69 137 GLY B O 1
ATOM 2227 N N . ILE B 1 138 ? -19.797 14.375 6.207 1 95.44 138 ILE B N 1
ATOM 2228 C CA . ILE B 1 138 ? -20.922 13.875 6.984 1 95.44 138 ILE B CA 1
ATOM 2229 C C . ILE B 1 138 ? -20.547 13.805 8.461 1 95.44 138 ILE B C 1
ATOM 2231 O O . ILE B 1 138 ? -19.672 13.023 8.852 1 95.44 138 ILE B O 1
ATOM 2235 N N . GLY B 1 139 ? -21.172 14.695 9.219 1 91.31 139 GLY B N 1
ATOM 2236 C CA . GLY B 1 139 ? -20.938 14.734 10.656 1 91.31 139 GLY B CA 1
ATOM 2237 C C . GLY B 1 139 ? -19.672 15.477 11.039 1 91.31 139 GLY B C 1
ATOM 2238 O O . GLY B 1 139 ? -19.375 15.648 12.219 1 91.31 139 GLY B O 1
ATOM 2239 N N . VAL B 1 140 ? -18.844 15.766 10.07 1 83.5 140 VAL B N 1
ATOM 2240 C CA . VAL B 1 140 ? -17.562 16.391 10.328 1 83.5 140 VAL B CA 1
ATOM 2241 C C . VAL B 1 140 ? -17.703 17.906 10.297 1 83.5 140 VAL B C 1
ATOM 2243 O O . VAL B 1 140 ? -18.234 18.469 9.336 1 83.5 140 VAL B O 1
ATOM 2246 N N . ARG B 1 141 ? -17.766 18.484 11.422 1 70.88 141 ARG B N 1
ATOM 2247 C CA . ARG B 1 141 ? -17.953 19.938 11.531 1 70.88 141 ARG B CA 1
ATOM 2248 C C . ARG B 1 141 ? -16.609 20.641 11.602 1 70.88 141 ARG B C 1
ATOM 2250 O O . ARG B 1 141 ? -15.625 20.094 12.102 1 70.88 141 ARG B O 1
#

Sequence (282 aa):
MAPPNTPFIYSLWHLYLEPFFALNGAYKLHSDPKDYFSFMPSTATYSASSHIICDQLASAYLFFAFTEGVLLRVVNDKRTWRWILFGLLLCDLGHCYAAWCEMGDKVFGAEGWRGKDGITNSLNVLPVVIRTAYLLGIGVRMAPPNTPFIYSLWHLYLEPFFALNGAYKLHSDPKDYFSFMPSTATYSASSHIICDQLASAYLFFAFTEGVLLRVVNDKRTWRWILFGLLLCDLGHCYAAWCEMGDKVFGAEGWRGKDGITNSLNVLPVVIRTAYLLGIGVR

Radius of gyration: 18.75 Å; Cα contacts (8 Å, |Δi|>4): 393; chains: 2; bounding box: 52×46×35 Å

pLDDT: mean 95.68, std 4.6, range [70.88, 98.88]

Foldseek 3Di:
DAEPQDPPVLLCVQAPVLLVVLQVQLCCLQPPVQVVCVLAPPQDGDDPVCSVVSNVSSVVSNVSSCCRNPVNVVDHDPVVVLVSLVVVLVVLVVLVVVNCVRQPPCCVPPNCCDDSSVVSSCSSVVSNVSSVCVNVCPSPD/DAEPQDPPVLLCVQAPVLLVVLQVQLCCLQPPVQVVCVLAPPQDGDDPVCSVVSNVSSVVSNVSSCCRNPVNVVDHDPVVVLVSLVVVLVVLVVQLVVRCVRQPPCCVPPNCCDDSSVVSSCSSVVSNVSSVCVNVCPSPD

InterPro domains:
  IPR056121 Domain of unknown function DUF7704 [PF24803] (7-138)
  IPR056121 Domain of unknown function DUF7704 [PTHR37019] (7-140)

Solvent-accessible surface area (backbone atoms only — not comparable to full-atom values): 13852 Å² total; per-residue (Å²): 69,73,48,78,65,53,50,62,70,58,48,47,41,47,46,46,50,48,22,51,53,28,45,51,50,18,48,26,32,59,77,35,40,63,62,48,30,63,36,38,59,88,81,41,41,74,50,80,45,40,42,52,56,32,26,39,38,20,19,48,25,47,29,49,18,38,45,30,52,42,46,46,42,73,43,76,50,64,69,62,50,48,50,54,46,48,35,52,36,54,24,28,51,28,41,42,47,24,49,34,72,71,51,44,74,45,52,79,38,68,70,27,57,43,73,48,31,22,51,42,48,45,67,31,46,48,56,37,53,55,44,50,39,54,72,71,39,63,73,49,102,71,73,48,78,65,53,51,64,70,56,48,47,39,46,47,46,50,48,22,50,53,26,45,51,50,19,48,25,32,60,77,36,39,63,62,48,32,64,35,38,58,86,79,40,42,74,50,79,43,39,44,51,56,32,25,38,38,19,17,48,22,46,28,50,18,38,45,30,52,42,48,47,42,71,44,78,49,63,69,62,51,47,49,55,45,49,35,51,35,54,25,27,52,29,40,45,48,26,49,34,72,70,50,44,75,45,52,80,39,67,70,28,56,42,75,49,32,21,52,42,47,44,66,32,46,49,56,39,53,54,43,50,39,53,73,72,38,62,72,47,104